Protein AF-A0A956E3Q7-F1 (afdb_monomer_lite)

Structure (mmCIF, N/CA/C/O backbone):
data_AF-A0A956E3Q7-F1
#
_entry.id   AF-A0A956E3Q7-F1
#
loop_
_atom_site.group_PDB
_atom_site.id
_atom_site.type_symbol
_atom_site.label_atom_id
_atom_site.label_alt_id
_atom_site.label_comp_id
_atom_site.label_asym_id
_atom_site.label_entity_id
_atom_site.label_seq_id
_atom_site.pdbx_PDB_ins_code
_atom_site.Cartn_x
_atom_site.Cartn_y
_atom_site.Cartn_z
_atom_site.occupancy
_atom_site.B_iso_or_equiv
_atom_site.auth_seq_id
_atom_site.auth_comp_id
_atom_site.auth_asym_id
_atom_site.auth_atom_id
_atom_site.pdbx_PDB_model_num
ATOM 1 N N . MET A 1 1 ? -10.798 -14.338 9.835 1.00 50.38 1 MET A N 1
ATOM 2 C CA . MET A 1 1 ? -9.381 -14.097 10.249 1.00 50.38 1 MET A CA 1
ATOM 3 C C . MET A 1 1 ? -8.361 -14.818 9.350 1.00 50.38 1 MET A C 1
ATOM 5 O O . MET A 1 1 ? -8.202 -16.035 9.433 1.00 50.38 1 MET A O 1
ATOM 9 N N . LYS A 1 2 ? -7.666 -14.066 8.484 1.00 63.00 2 LYS A N 1
ATOM 10 C CA . LYS A 1 2 ? -6.568 -14.550 7.622 1.00 63.00 2 LYS A CA 1
ATOM 11 C C . LYS A 1 2 ? -5.407 -15.040 8.511 1.00 63.00 2 LYS A C 1
ATOM 13 O O . LYS A 1 2 ? -4.977 -14.280 9.383 1.00 63.00 2 LYS A O 1
ATOM 18 N N . PRO A 1 3 ? -4.934 -16.293 8.389 1.00 52.28 3 PRO A N 1
ATOM 19 C CA . PRO A 1 3 ? -3.905 -16.804 9.286 1.00 52.28 3 PRO A CA 1
ATOM 20 C C . PRO A 1 3 ? -2.608 -16.020 9.080 1.00 52.28 3 PRO A C 1
ATOM 22 O O . PRO A 1 3 ? -2.105 -15.948 7.960 1.00 52.28 3 PRO A O 1
ATOM 25 N N . ALA A 1 4 ? -2.051 -15.465 10.162 1.00 52.34 4 ALA A N 1
ATOM 26 C CA . ALA A 1 4 ? -0.691 -14.940 10.132 1.00 52.34 4 ALA A CA 1
ATOM 27 C C . ALA A 1 4 ? 0.251 -16.034 9.590 1.00 52.34 4 ALA A C 1
ATOM 29 O O . ALA A 1 4 ? 0.106 -17.200 9.988 1.00 52.34 4 ALA A O 1
ATOM 30 N N . PRO A 1 5 ? 1.213 -15.709 8.709 1.00 53.69 5 PRO A N 1
ATOM 31 C CA . PRO A 1 5 ? 2.168 -16.692 8.223 1.00 53.69 5 PRO A CA 1
ATOM 32 C C . PRO A 1 5 ? 3.014 -17.199 9.401 1.00 53.69 5 PRO A C 1
ATOM 34 O O . PRO A 1 5 ? 3.940 -16.533 9.848 1.00 53.69 5 PRO A O 1
ATOM 37 N N . GLY A 1 6 ? 2.664 -18.376 9.926 1.00 48.00 6 GLY A N 1
ATOM 38 C CA . GLY A 1 6 ? 3.397 -19.070 10.985 1.00 48.00 6 GLY A CA 1
ATOM 39 C C . GLY A 1 6 ? 3.285 -18.431 12.374 1.00 48.00 6 GLY A C 1
ATOM 40 O O . GLY A 1 6 ? 4.160 -17.689 12.802 1.00 48.00 6 GLY A O 1
ATOM 41 N N . GLY A 1 7 ? 2.259 -18.803 13.141 1.00 36.19 7 GLY A N 1
ATOM 42 C CA . GLY A 1 7 ? 2.180 -18.442 14.558 1.00 36.19 7 GLY A CA 1
ATOM 43 C C . GLY A 1 7 ? 0.965 -19.045 15.244 1.00 36.19 7 GLY A C 1
ATOM 44 O O . GLY A 1 7 ? -0.063 -18.392 15.379 1.00 36.19 7 GLY A O 1
ATOM 45 N N . G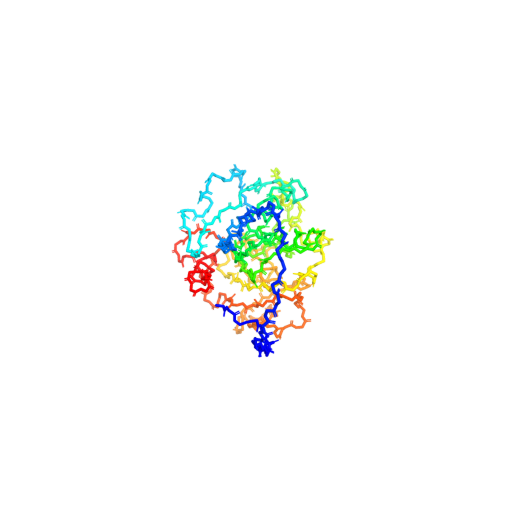LY A 1 8 ? 1.066 -20.308 15.661 1.00 33.28 8 GLY A N 1
ATOM 46 C CA . GLY A 1 8 ? 0.019 -20.978 16.429 1.00 33.28 8 GLY A CA 1
ATOM 47 C C . GLY A 1 8 ? -0.209 -20.288 17.773 1.00 33.28 8 GLY A C 1
ATOM 48 O O . GLY A 1 8 ? 0.575 -20.462 18.705 1.00 33.28 8 GLY A O 1
ATOM 49 N N . MET A 1 9 ? -1.298 -19.530 17.889 1.00 33.19 9 MET A N 1
ATOM 50 C CA . MET A 1 9 ? -1.745 -18.979 19.163 1.00 33.19 9 MET A CA 1
ATOM 51 C C . MET A 1 9 ? -2.505 -20.060 19.934 1.00 33.19 9 MET A C 1
ATOM 53 O O . MET A 1 9 ? -3.609 -20.462 19.573 1.00 33.19 9 MET A O 1
ATOM 57 N N . LYS A 1 10 ? -1.892 -20.561 21.010 1.00 35.75 10 LYS A N 1
ATOM 58 C CA . LYS A 1 10 ? -2.574 -21.409 21.989 1.00 35.75 10 LYS A CA 1
ATOM 59 C C . LYS A 1 10 ? -3.477 -20.528 22.850 1.00 35.75 10 LYS A C 1
ATOM 61 O O . LYS A 1 10 ? -2.990 -19.837 23.741 1.00 35.75 10 LYS A O 1
ATOM 66 N N . ALA A 1 11 ? -4.782 -20.589 22.605 1.00 32.34 11 ALA A N 1
ATOM 67 C CA . ALA A 1 11 ? -5.783 -20.062 23.521 1.00 32.34 11 ALA A CA 1
ATOM 68 C C . ALA A 1 11 ? -5.708 -20.823 24.856 1.00 32.34 11 ALA A C 1
ATOM 70 O O . ALA A 1 11 ? -5.761 -22.055 24.891 1.00 32.34 11 ALA A O 1
ATOM 71 N N . ARG A 1 12 ? -5.572 -20.092 25.964 1.00 39.00 12 ARG A N 1
ATOM 72 C CA . ARG A 1 12 ? -5.783 -20.623 27.312 1.00 39.00 12 ARG A CA 1
ATOM 73 C C . ARG A 1 12 ? -6.997 -19.937 27.917 1.00 39.00 12 ARG A C 1
ATOM 75 O O . ARG A 1 12 ? -6.914 -18.811 28.389 1.00 39.00 12 ARG A O 1
ATOM 82 N N . THR A 1 13 ? -8.111 -20.654 27.891 1.00 36.12 13 THR A N 1
ATOM 83 C CA . THR A 1 13 ? -9.293 -20.407 28.714 1.00 36.12 13 THR A CA 1
ATOM 84 C C . THR A 1 13 ? -8.988 -20.806 30.156 1.00 36.12 13 THR A C 1
ATOM 86 O O . THR A 1 13 ? -8.497 -21.909 30.388 1.00 36.12 13 THR A O 1
ATOM 89 N N . LEU A 1 14 ? -9.334 -19.957 31.122 1.00 35.81 14 LEU A N 1
ATOM 90 C CA . LEU A 1 14 ? -9.646 -20.382 32.486 1.00 35.81 14 LEU A CA 1
ATOM 91 C C . LEU A 1 14 ? -10.732 -19.462 33.045 1.00 35.81 14 LEU A C 1
ATOM 93 O O . LEU A 1 14 ? -10.605 -18.241 33.024 1.00 35.81 14 LEU A O 1
ATOM 97 N N . LEU A 1 15 ? -11.820 -20.095 33.475 1.00 35.72 15 LEU A N 1
ATOM 98 C CA . LEU A 1 15 ? -13.042 -19.498 33.993 1.00 35.72 15 LEU A CA 1
ATOM 99 C C . LEU A 1 15 ? -13.135 -19.742 35.510 1.00 35.72 15 LEU A C 1
ATOM 101 O O . LEU A 1 15 ? -12.683 -20.787 35.978 1.00 35.72 15 LEU A O 1
ATOM 105 N N . ALA A 1 16 ? -13.868 -18.842 36.180 1.00 38.59 16 ALA A N 1
ATOM 106 C CA . ALA A 1 16 ? -14.570 -18.975 37.470 1.00 38.59 16 ALA A CA 1
ATOM 107 C C . ALA A 1 16 ? -13.742 -18.831 38.770 1.00 38.59 16 ALA A C 1
ATOM 109 O O . ALA A 1 16 ? -12.598 -19.256 38.833 1.00 38.59 16 ALA A O 1
ATOM 110 N N . ALA A 1 17 ? -14.262 -18.321 39.897 1.00 38.81 17 ALA A N 1
ATOM 111 C CA . ALA A 1 17 ? -15.445 -17.516 40.246 1.00 38.81 17 ALA A CA 1
ATOM 112 C C . ALA A 1 17 ? -15.382 -17.182 41.768 1.00 38.81 17 ALA A C 1
ATOM 114 O O . ALA A 1 17 ? -14.634 -17.822 42.503 1.00 38.81 17 ALA A O 1
ATOM 115 N N . VAL A 1 18 ? -16.289 -16.297 42.219 1.00 39.28 18 VAL A N 1
ATOM 116 C CA . VAL A 1 18 ? -16.980 -16.256 43.538 1.00 39.28 18 VAL A CA 1
ATOM 117 C C . VAL A 1 18 ? -16.657 -15.103 44.529 1.00 39.28 18 VAL A C 1
ATOM 119 O O . VAL A 1 18 ? -15.578 -14.974 45.093 1.00 39.28 18 VAL A O 1
ATOM 122 N N . THR A 1 19 ? -17.732 -14.321 44.714 1.00 42.00 19 THR A N 1
ATOM 123 C CA . THR A 1 19 ? -18.236 -13.336 45.702 1.00 42.00 19 THR A CA 1
ATOM 124 C C . THR A 1 19 ? -17.528 -13.013 47.029 1.00 42.00 19 THR A C 1
ATOM 126 O O . THR A 1 19 ? -17.258 -13.901 47.832 1.00 42.00 19 THR A O 1
ATOM 129 N N . ALA A 1 20 ? -17.559 -11.717 47.382 1.00 38.31 20 ALA A N 1
ATOM 130 C CA . ALA A 1 20 ? -17.905 -11.240 48.730 1.00 38.31 20 ALA A CA 1
ATOM 131 C C . ALA A 1 20 ? -18.650 -9.889 48.654 1.00 38.31 20 ALA A C 1
ATOM 133 O O . ALA A 1 20 ? -18.226 -8.973 47.952 1.00 38.31 20 ALA A O 1
ATOM 134 N N . ALA A 1 21 ? -19.782 -9.790 49.355 1.00 46.69 21 ALA A N 1
ATOM 135 C CA . ALA A 1 21 ? -20.636 -8.608 49.425 1.00 46.69 21 ALA A CA 1
ATOM 136 C C . ALA A 1 21 ? -20.167 -7.644 50.528 1.00 46.69 21 ALA A C 1
ATOM 138 O O . ALA A 1 21 ? -19.955 -8.067 51.662 1.00 46.69 21 ALA A O 1
ATOM 139 N N . ALA A 1 22 ? -20.085 -6.349 50.219 1.00 42.88 22 ALA A N 1
ATOM 140 C CA . ALA A 1 22 ? -20.064 -5.279 51.213 1.00 42.88 22 ALA A CA 1
ATOM 141 C C . ALA A 1 22 ? -20.717 -4.022 50.621 1.00 42.88 22 ALA A C 1
ATOM 143 O O . ALA A 1 22 ? -20.328 -3.524 49.568 1.00 42.88 22 ALA A O 1
ATOM 144 N N . SER A 1 23 ? -21.753 -3.544 51.300 1.00 51.72 23 SER A N 1
ATOM 145 C CA . SER A 1 23 ? -22.561 -2.380 50.956 1.00 51.72 23 SER A CA 1
ATOM 146 C C . SER A 1 23 ? -21.761 -1.077 51.053 1.00 51.72 23 SER A C 1
ATOM 148 O O . SER A 1 23 ? -21.478 -0.597 52.148 1.00 51.72 23 SER A O 1
ATOM 150 N N . PHE A 1 24 ? -21.462 -0.491 49.894 1.00 46.50 24 PHE A N 1
ATOM 151 C CA . PHE A 1 24 ? -21.061 0.902 49.708 1.00 46.50 24 PHE A CA 1
ATOM 152 C C . PHE A 1 24 ? -22.088 1.551 48.774 1.00 46.50 24 PHE A C 1
ATOM 154 O O . PHE A 1 24 ? -22.339 1.036 47.685 1.00 46.50 24 PHE A O 1
ATOM 161 N N . PHE A 1 25 ? -22.680 2.680 49.174 1.00 51.78 25 PHE A N 1
ATOM 162 C CA . PHE A 1 25 ? -23.388 3.563 48.241 1.00 51.78 25 PHE A CA 1
ATOM 163 C C . PHE A 1 25 ? -22.334 4.233 47.348 1.00 51.78 25 PHE A C 1
ATOM 165 O O . PHE A 1 25 ? -21.888 5.348 47.603 1.00 51.78 25 PHE A O 1
ATOM 172 N N . ALA A 1 26 ? -21.872 3.497 46.340 1.00 50.22 26 ALA A N 1
ATOM 173 C CA . ALA A 1 26 ? -21.090 4.029 45.243 1.00 50.22 26 ALA A CA 1
ATOM 174 C C . ALA A 1 26 ? -22.075 4.540 44.191 1.00 50.22 26 ALA A C 1
ATOM 176 O O . ALA A 1 26 ? -22.955 3.805 43.742 1.00 50.22 26 ALA A O 1
ATOM 177 N N . THR A 1 27 ? -21.940 5.800 43.795 1.00 51.28 27 THR A N 1
ATOM 178 C CA . THR A 1 27 ? -22.425 6.272 42.501 1.00 51.28 27 THR A CA 1
ATOM 179 C C . THR A 1 27 ? -21.866 5.323 41.443 1.00 51.28 27 THR A C 1
ATOM 181 O O . THR A 1 27 ? -20.685 5.386 41.112 1.00 51.28 27 THR A O 1
ATOM 184 N N . LEU A 1 28 ? -22.697 4.394 40.962 1.00 50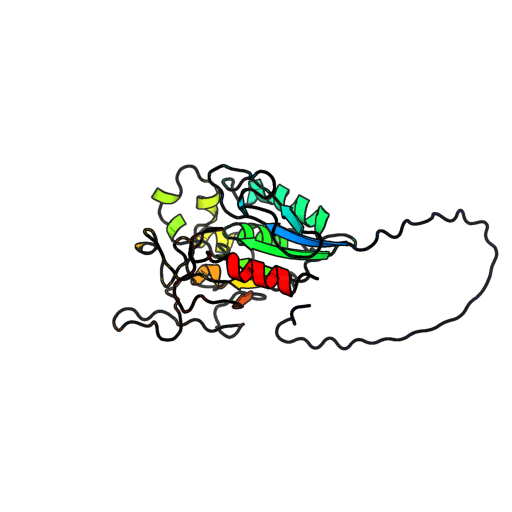.94 28 LEU A N 1
ATOM 185 C CA . LEU A 1 28 ? -22.415 3.590 39.780 1.00 50.94 28 LEU A CA 1
ATOM 186 C C . LEU A 1 28 ? -22.300 4.573 38.617 1.00 50.94 28 LEU A C 1
ATOM 188 O O . LEU A 1 28 ? -23.294 4.951 38.000 1.00 50.94 28 LEU A O 1
ATOM 192 N N . ALA A 1 29 ? -21.078 5.034 38.357 1.00 51.53 29 ALA A N 1
ATOM 193 C CA . ALA A 1 29 ? -20.719 5.501 37.039 1.00 51.53 29 ALA A CA 1
ATOM 194 C C . ALA A 1 29 ? -20.954 4.298 36.126 1.00 51.53 29 ALA A C 1
ATOM 196 O O . ALA A 1 29 ? -20.202 3.327 36.153 1.00 51.53 29 ALA A O 1
ATOM 197 N N . VAL A 1 30 ? -22.073 4.320 35.408 1.00 54.84 30 VAL A N 1
ATOM 198 C CA . VAL A 1 30 ? -22.282 3.451 34.258 1.00 54.84 30 VAL A CA 1
ATOM 199 C C . VAL A 1 30 ? -21.201 3.864 33.270 1.00 54.84 30 VAL A C 1
ATOM 201 O O . VAL A 1 30 ? -21.352 4.842 32.541 1.00 54.84 30 VAL A O 1
ATOM 204 N N . SER A 1 31 ? -20.058 3.187 33.325 1.00 55.03 31 SER A N 1
ATOM 205 C CA . SER A 1 31 ? -19.122 3.161 32.217 1.00 55.03 31 SER A CA 1
ATOM 206 C C . SER A 1 31 ? -19.941 2.634 31.049 1.00 55.03 31 SER A C 1
ATOM 208 O O . SER A 1 31 ? -20.359 1.478 31.071 1.00 55.03 31 SER A O 1
ATOM 210 N N . SER A 1 32 ? -20.270 3.482 30.077 1.00 56.94 32 SER A N 1
ATOM 211 C CA . SER A 1 32 ? -20.695 2.961 28.787 1.00 56.94 32 SER A CA 1
ATOM 212 C C . SER A 1 32 ? -19.526 2.114 28.301 1.00 56.94 32 SER A C 1
ATOM 214 O O . SER A 1 32 ? -18.462 2.670 28.023 1.00 56.94 32 SER A O 1
ATOM 216 N N . GLU A 1 33 ? -19.674 0.792 28.295 1.00 56.69 33 GLU A N 1
ATOM 217 C CA . GLU A 1 33 ? -18.737 -0.060 27.577 1.00 56.69 33 GLU A CA 1
ATOM 218 C C . GLU A 1 33 ? -18.817 0.408 26.126 1.00 56.69 33 GLU A C 1
ATOM 220 O O . GLU A 1 33 ? -19.866 0.309 25.486 1.00 56.69 33 GLU A O 1
ATOM 225 N N . ALA A 1 34 ? -17.764 1.079 25.662 1.00 60.94 34 ALA A N 1
ATOM 226 C CA . ALA A 1 34 ? -17.638 1.371 24.252 1.00 60.94 34 ALA A CA 1
ATOM 227 C C . ALA A 1 34 ? -17.478 0.009 23.580 1.00 60.94 34 ALA A C 1
ATOM 229 O O . ALA A 1 34 ? -16.504 -0.697 23.829 1.00 60.94 34 ALA A O 1
ATOM 230 N N . ASP A 1 35 ? -18.489 -0.401 22.820 1.00 76.56 35 ASP A N 1
ATOM 231 C CA . ASP A 1 35 ? -18.434 -1.662 22.096 1.00 76.56 35 ASP A CA 1
ATOM 232 C C . ASP A 1 35 ? -17.316 -1.569 21.048 1.00 76.56 35 ASP A C 1
ATOM 234 O O . ASP A 1 35 ? -17.248 -0.609 20.267 1.00 76.56 35 ASP A O 1
ATOM 238 N N . ALA A 1 36 ? -16.407 -2.541 21.077 1.00 86.06 36 ALA A N 1
ATOM 239 C CA . ALA A 1 36 ? -15.276 -2.616 20.173 1.00 86.06 36 ALA A CA 1
ATOM 240 C C . ALA A 1 36 ? -15.791 -2.735 18.736 1.00 86.06 36 ALA A C 1
ATOM 242 O O . ALA A 1 36 ? -16.311 -3.771 18.323 1.00 86.06 36 ALA A O 1
ATOM 243 N N . THR A 1 37 ? -15.637 -1.676 17.941 1.00 95.62 37 THR A N 1
ATOM 244 C CA . THR A 1 37 ? -16.084 -1.703 16.548 1.00 95.62 37 THR A CA 1
ATOM 245 C C . THR A 1 37 ? -14.924 -2.081 15.635 1.00 95.62 37 THR A C 1
ATOM 247 O O . THR A 1 37 ? -13.835 -1.511 15.717 1.00 95.62 37 THR A O 1
ATOM 250 N N . THR A 1 38 ? -15.160 -3.035 14.735 1.00 97.31 38 THR A N 1
ATOM 251 C CA . THR A 1 38 ? -14.193 -3.402 13.692 1.00 97.31 38 THR A CA 1
ATOM 252 C C . THR A 1 38 ? -14.552 -2.719 12.376 1.00 97.31 38 THR A C 1
ATOM 254 O O . THR A 1 38 ? -15.724 -2.694 11.992 1.00 97.31 38 THR A O 1
ATOM 257 N N . TYR A 1 39 ? -13.550 -2.163 11.692 1.00 98.50 39 TYR A N 1
ATOM 258 C CA . TYR A 1 39 ? -13.703 -1.415 10.442 1.00 98.50 39 TYR A CA 1
ATOM 259 C C . TYR A 1 39 ? -12.853 -1.990 9.309 1.00 98.50 39 TYR A C 1
ATOM 261 O O . TYR A 1 39 ? -11.735 -2.458 9.512 1.00 98.50 39 TYR A O 1
ATOM 269 N N . SER A 1 40 ? -13.357 -1.856 8.087 1.00 98.56 40 SER A N 1
ATOM 270 C CA . SER A 1 40 ? -12.606 -2.044 6.847 1.00 98.56 40 SER A CA 1
ATOM 271 C C . SER A 1 40 ? -12.218 -0.675 6.310 1.00 98.56 40 SER A C 1
ATOM 273 O O . SER A 1 40 ? -13.039 0.044 5.740 1.00 98.56 40 SER A O 1
ATOM 275 N N . VAL A 1 41 ? -10.971 -0.283 6.538 1.00 98.75 41 VAL A N 1
ATOM 276 C CA . VAL A 1 41 ? -10.454 1.043 6.202 1.00 98.75 41 VAL A CA 1
ATOM 277 C C . VAL A 1 41 ? -9.804 1.020 4.828 1.00 98.75 41 VAL A C 1
ATOM 279 O O . VAL A 1 41 ? -8.873 0.261 4.583 1.00 98.75 41 VAL A O 1
ATOM 282 N N . TYR A 1 42 ? -10.242 1.910 3.948 1.00 98.69 42 TYR A N 1
ATOM 283 C CA . TYR A 1 42 ? -9.708 2.064 2.602 1.00 98.69 42 TYR A CA 1
ATOM 284 C C . TYR A 1 42 ? -8.873 3.339 2.495 1.00 98.69 42 TYR A C 1
ATOM 286 O O . TYR A 1 42 ? -9.384 4.450 2.666 1.00 98.69 42 TYR A O 1
ATOM 294 N N . LEU A 1 43 ? -7.587 3.177 2.185 1.00 98.56 43 LEU A N 1
ATOM 295 C CA . LEU A 1 43 ? -6.622 4.262 2.029 1.00 98.56 43 LEU A CA 1
ATOM 296 C C . LEU A 1 43 ? -6.160 4.360 0.572 1.00 98.56 43 LEU A C 1
ATOM 298 O O . LEU A 1 43 ? -5.499 3.461 0.046 1.00 98.56 43 LEU A O 1
ATOM 302 N N . HIS A 1 44 ? -6.570 5.435 -0.099 1.00 97.44 44 HIS A N 1
ATOM 303 C CA . HIS A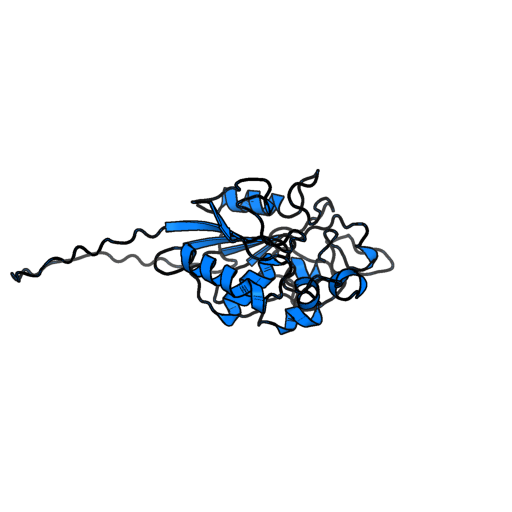 1 44 ? -6.231 5.646 -1.504 1.00 97.44 44 HIS A CA 1
ATOM 304 C C . HIS A 1 44 ? -4.752 6.009 -1.682 1.00 97.44 44 HIS A C 1
ATOM 306 O O . HIS A 1 44 ? -4.054 6.263 -0.708 1.00 97.44 44 HIS A O 1
ATOM 312 N N . GLY A 1 45 ? -4.279 6.037 -2.929 1.00 95.38 45 GLY A N 1
ATOM 313 C CA . GLY A 1 45 ? -2.930 6.487 -3.261 1.00 95.38 45 GLY A CA 1
ATOM 314 C C . GLY A 1 45 ? -2.891 7.858 -3.914 1.00 95.38 45 GLY A C 1
ATOM 315 O O . GLY A 1 45 ? -3.746 8.709 -3.670 1.00 95.38 45 GLY A O 1
ATOM 316 N N . ARG A 1 46 ? -1.889 8.061 -4.772 1.00 92.94 46 ARG A N 1
ATOM 317 C CA . ARG A 1 46 ? -1.716 9.303 -5.524 1.00 92.94 46 ARG A CA 1
ATOM 318 C C . ARG A 1 46 ? -2.988 9.641 -6.306 1.00 92.94 46 ARG A C 1
ATOM 320 O O . ARG A 1 46 ? -3.557 8.769 -6.963 1.00 92.94 46 ARG A O 1
ATOM 327 N N . ASN A 1 47 ? -3.406 10.901 -6.248 1.00 92.06 47 ASN A N 1
ATOM 328 C CA . ASN A 1 47 ? -4.580 11.401 -6.956 1.00 92.06 47 ASN A CA 1
ATOM 329 C C . ASN A 1 47 ? -4.317 12.818 -7.473 1.00 92.06 47 ASN A C 1
ATOM 331 O O . ASN A 1 47 ? -4.180 13.751 -6.687 1.00 92.06 47 ASN A O 1
ATOM 335 N N . THR A 1 48 ? -4.269 12.993 -8.794 1.00 86.38 48 THR A N 1
ATOM 336 C CA . THR A 1 48 ? -3.930 14.279 -9.435 1.00 86.38 48 THR A CA 1
ATOM 337 C C . THR A 1 48 ? -4.964 15.376 -9.197 1.00 86.38 48 THR A C 1
ATOM 339 O O . THR A 1 48 ? -4.637 16.557 -9.303 1.00 86.38 48 THR A O 1
ATOM 342 N N . ASP A 1 49 ? -6.181 14.997 -8.810 1.00 88.00 49 ASP A N 1
ATOM 343 C CA . ASP A 1 49 ? -7.256 15.928 -8.460 1.00 88.00 49 ASP A CA 1
ATOM 344 C C . ASP A 1 49 ? -7.220 16.344 -6.973 1.00 88.00 49 ASP A C 1
ATOM 346 O O . ASP A 1 49 ? -8.112 17.043 -6.495 1.00 88.00 49 ASP A O 1
ATOM 350 N N . GLY A 1 50 ? -6.189 15.931 -6.221 1.00 90.00 50 GLY A N 1
ATOM 351 C CA . GLY A 1 50 ? -6.017 16.248 -4.801 1.00 90.00 50 GLY A CA 1
ATOM 352 C C . GLY A 1 50 ? -6.771 15.278 -3.892 1.00 90.00 50 GLY A C 1
ATOM 353 O O . GLY A 1 50 ? -6.643 14.061 -4.035 1.00 90.00 50 GLY A O 1
ATOM 354 N N . THR A 1 51 ? -7.552 15.793 -2.937 1.00 96.31 51 THR A N 1
ATOM 355 C CA . THR A 1 51 ? -8.302 14.957 -1.978 1.00 96.31 51 THR A CA 1
ATOM 356 C C . THR A 1 51 ? -9.596 14.414 -2.601 1.00 96.31 51 THR A C 1
ATOM 358 O O . THR A 1 51 ? -10.474 15.210 -2.942 1.00 96.31 51 THR A O 1
ATOM 361 N N . PRO A 1 52 ? -9.778 13.085 -2.724 1.00 95.56 52 PRO A N 1
ATOM 362 C CA . PRO A 1 52 ? -11.023 12.508 -3.223 1.00 95.56 52 PRO A CA 1
ATOM 363 C C . PRO A 1 52 ? -12.221 12.811 -2.312 1.00 95.56 52 PRO A C 1
ATOM 365 O O . PRO A 1 52 ? -12.108 12.842 -1.085 1.00 95.56 52 PRO A O 1
ATOM 368 N N . SER A 1 53 ? -13.408 12.950 -2.907 1.00 95.50 53 SER A N 1
ATOM 369 C CA . SER A 1 53 ? -14.667 13.021 -2.155 1.00 95.50 53 SER A CA 1
ATOM 370 C C . SER A 1 53 ? -15.222 11.619 -1.905 1.00 95.50 53 SER A C 1
ATOM 372 O O . SER A 1 53 ? -15.441 10.861 -2.853 1.00 95.50 53 SER A O 1
ATOM 374 N N . GLY A 1 54 ? -15.455 11.269 -0.635 1.00 95.81 54 GLY A N 1
ATOM 375 C CA . GLY A 1 54 ? -15.986 9.965 -0.228 1.00 95.81 54 GLY A CA 1
ATOM 376 C C . GLY A 1 54 ? -15.275 8.797 -0.920 1.00 95.81 54 GLY A C 1
ATOM 377 O O . GLY A 1 54 ? -14.051 8.709 -0.921 1.00 95.81 54 GLY A O 1
ATOM 378 N N . TRP A 1 55 ? -16.046 7.922 -1.560 1.00 96.12 55 TRP A N 1
ATOM 379 C CA . TRP A 1 55 ? -15.540 6.756 -2.289 1.00 96.12 55 TRP A CA 1
ATOM 380 C C . TRP A 1 55 ? -15.094 7.049 -3.733 1.00 96.12 55 TRP A C 1
ATOM 382 O O . TRP A 1 55 ? -14.934 6.115 -4.515 1.00 96.12 55 TRP A O 1
ATOM 392 N N . GLY A 1 56 ? -14.910 8.319 -4.113 1.00 94.75 56 GLY A N 1
ATOM 393 C CA . GLY A 1 56 ? -14.641 8.736 -5.495 1.00 94.75 56 GLY A CA 1
ATOM 394 C C . GLY A 1 56 ? -13.419 8.060 -6.118 1.00 94.75 56 GLY A C 1
ATOM 395 O O . GLY A 1 56 ? -13.534 7.486 -7.196 1.00 94.75 56 GLY A O 1
ATOM 396 N N . TYR A 1 57 ? -12.289 8.023 -5.402 1.00 95.06 57 TYR A N 1
ATOM 397 C CA . TYR A 1 57 ? -11.078 7.309 -5.843 1.00 95.06 57 TYR A CA 1
ATOM 398 C C . TYR A 1 57 ? -11.341 5.829 -6.119 1.00 95.06 57 TYR A C 1
ATOM 400 O O . TYR A 1 57 ? -10.810 5.223 -7.045 1.00 95.06 57 TYR A O 1
ATOM 408 N N . TRP A 1 58 ? -12.188 5.246 -5.279 1.00 94.56 58 TRP A N 1
ATOM 409 C CA . TRP A 1 58 ? -12.513 3.841 -5.317 1.00 94.56 58 TRP A CA 1
ATOM 410 C C . TRP A 1 58 ? -13.629 3.528 -6.300 1.00 94.56 58 TRP A C 1
ATOM 412 O O . TRP A 1 58 ? -13.936 2.358 -6.433 1.00 94.56 58 TRP A O 1
ATOM 422 N N . GLY A 1 59 ? -14.264 4.495 -6.970 1.00 92.12 59 GLY A N 1
ATOM 423 C CA . GLY A 1 59 ? -15.395 4.244 -7.872 1.00 92.12 59 GLY A CA 1
ATOM 424 C C . GLY A 1 59 ? -16.650 3.682 -7.184 1.00 92.12 59 GLY A C 1
ATOM 425 O O . GLY A 1 59 ? -17.460 3.031 -7.840 1.00 92.12 59 GLY A O 1
ATOM 426 N N . GLY A 1 60 ? -16.800 3.892 -5.872 1.00 93.19 60 GLY A N 1
ATOM 427 C CA . GLY A 1 60 ? -17.927 3.400 -5.070 1.00 93.19 60 GLY A CA 1
ATOM 428 C C . GLY A 1 60 ? -17.504 2.628 -3.819 1.00 93.19 60 GLY A C 1
ATOM 429 O O . GLY A 1 60 ? -16.326 2.320 -3.630 1.00 93.19 60 GLY A O 1
ATOM 430 N N . THR A 1 61 ? -18.476 2.344 -2.947 1.00 95.06 61 THR A N 1
ATOM 431 C CA . THR A 1 61 ? -18.254 1.605 -1.696 1.00 95.06 61 THR A CA 1
ATOM 432 C C . THR A 1 61 ? -17.698 0.214 -1.970 1.00 95.06 61 THR A C 1
ATOM 434 O O . THR A 1 61 ? -18.147 -0.480 -2.885 1.00 95.06 61 THR A O 1
ATOM 437 N N . ARG A 1 62 ? -16.701 -0.183 -1.177 1.00 95.19 62 ARG A N 1
ATOM 438 C CA . ARG A 1 62 ? -15.994 -1.459 -1.315 1.00 95.19 62 ARG A CA 1
ATOM 439 C C . ARG A 1 62 ? -16.336 -2.430 -0.171 1.00 95.19 62 ARG A C 1
ATOM 441 O O . ARG A 1 62 ? -16.862 -1.980 0.846 1.00 95.19 62 ARG A O 1
ATOM 448 N N . PRO A 1 63 ? -16.121 -3.749 -0.358 1.00 95.81 63 PRO A N 1
ATOM 449 C CA . PRO A 1 63 ? -16.526 -4.779 0.606 1.00 95.81 63 PRO A CA 1
ATOM 450 C C . PRO A 1 63 ? -15.853 -4.683 1.987 1.00 95.81 63 PRO A C 1
ATOM 452 O O . PRO A 1 63 ? -14.867 -3.972 2.162 1.00 95.81 63 PRO A O 1
ATOM 455 N N . GLY A 1 64 ? -16.354 -5.460 2.947 1.00 95.56 64 GLY A N 1
ATOM 456 C CA . GLY A 1 64 ? -15.803 -5.584 4.301 1.00 95.56 64 GLY A CA 1
ATOM 457 C C . GLY A 1 64 ? -16.749 -5.070 5.391 1.00 95.56 64 GLY A C 1
ATOM 458 O O . GLY A 1 64 ? -17.772 -4.448 5.098 1.00 95.56 64 GLY A O 1
ATOM 459 N N . ILE A 1 65 ? -16.420 -5.350 6.652 1.00 96.25 65 ILE A N 1
ATOM 460 C CA . ILE A 1 65 ? -17.168 -4.891 7.829 1.00 96.25 65 ILE A CA 1
ATOM 461 C C . ILE A 1 65 ? -17.023 -3.378 8.042 1.00 96.25 65 ILE A C 1
ATOM 463 O O . ILE A 1 65 ? -15.912 -2.857 7.984 1.00 96.25 65 ILE A O 1
ATOM 467 N N . ASN A 1 66 ? -18.136 -2.669 8.270 1.00 97.06 66 ASN A N 1
ATOM 468 C CA . ASN A 1 66 ? -18.192 -1.213 8.493 1.00 97.06 66 ASN A CA 1
ATOM 469 C C . ASN A 1 66 ? -17.212 -0.421 7.595 1.00 97.06 66 ASN A C 1
ATOM 471 O O . ASN A 1 66 ? -16.273 0.198 8.103 1.00 97.06 66 ASN A O 1
ATOM 475 N N . PRO A 1 67 ? -17.357 -0.484 6.258 1.00 97.62 67 PRO A N 1
ATOM 476 C CA . PRO A 1 67 ? -16.339 0.027 5.357 1.00 97.62 67 PRO A CA 1
ATOM 477 C C . PRO A 1 67 ? -16.281 1.556 5.407 1.00 97.62 67 PRO A C 1
ATOM 479 O O . PRO A 1 67 ? -17.294 2.243 5.257 1.00 97.62 67 PRO A O 1
ATOM 482 N N . VAL A 1 68 ? -15.074 2.092 5.573 1.00 98.50 68 VAL A N 1
ATOM 483 C CA . VAL A 1 68 ? -14.794 3.532 5.647 1.00 98.50 68 VAL A CA 1
ATOM 484 C C . VAL A 1 68 ? -13.609 3.896 4.762 1.00 98.50 68 VAL A C 1
ATOM 486 O O . VAL A 1 68 ? -12.771 3.058 4.440 1.00 98.50 68 VAL A O 1
ATOM 489 N N . VAL A 1 69 ? -13.518 5.169 4.386 1.00 98.25 69 VAL A N 1
ATOM 490 C CA . VAL A 1 69 ? -12.391 5.717 3.622 1.00 98.25 69 VAL A CA 1
ATOM 491 C C . VAL A 1 69 ? -11.638 6.743 4.449 1.00 98.25 69 VAL A C 1
ATOM 493 O O . VAL A 1 69 ? -12.238 7.534 5.180 1.00 98.25 69 VAL A O 1
ATOM 496 N N . ILE A 1 70 ? -10.321 6.762 4.29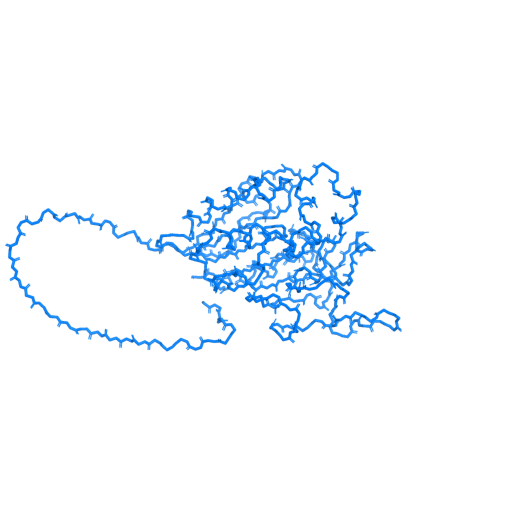1 1.00 98.44 70 ILE A N 1
ATOM 497 C CA . ILE A 1 70 ? -9.473 7.859 4.748 1.00 98.44 70 ILE A CA 1
ATOM 498 C C . ILE A 1 70 ? -8.998 8.595 3.501 1.00 98.44 70 ILE A C 1
ATOM 500 O O . ILE A 1 70 ? -8.178 8.073 2.745 1.00 98.44 70 ILE A O 1
ATOM 504 N N . ASN A 1 71 ? -9.524 9.803 3.295 1.00 98.19 71 ASN A N 1
ATOM 505 C CA . ASN A 1 71 ? -9.124 10.657 2.184 1.00 98.19 71 ASN A CA 1
ATOM 506 C C . ASN A 1 71 ? -8.115 11.704 2.648 1.00 98.19 71 ASN A C 1
ATOM 508 O O . ASN A 1 71 ? -8.310 12.358 3.672 1.00 98.19 71 ASN A O 1
ATOM 512 N N . TYR A 1 72 ? -7.047 11.861 1.879 1.00 97.69 72 TYR A N 1
ATOM 513 C CA . TYR A 1 72 ? -5.984 12.833 2.096 1.00 97.69 72 TYR A CA 1
ATOM 514 C C . TYR A 1 72 ? -5.597 13.487 0.764 1.00 97.69 72 TYR A C 1
ATOM 516 O O . TYR A 1 72 ? -6.030 13.048 -0.302 1.00 97.69 72 TYR A O 1
ATOM 524 N N . ASP A 1 73 ? -4.785 14.542 0.805 1.00 96.56 73 ASP A N 1
ATOM 525 C CA . ASP A 1 73 ? -4.292 15.169 -0.421 1.00 96.56 73 ASP A CA 1
ATOM 526 C C . ASP A 1 73 ? -3.298 14.247 -1.140 1.00 96.56 73 ASP A C 1
ATOM 528 O O . ASP A 1 73 ? -2.146 14.113 -0.728 1.00 96.56 73 ASP A O 1
ATOM 532 N N . GLY A 1 74 ? -3.752 13.619 -2.227 1.00 94.88 74 GLY A N 1
ATOM 533 C CA . GLY A 1 74 ? -2.979 12.663 -3.014 1.00 94.88 74 GLY A CA 1
ATOM 534 C C . GLY A 1 74 ? -1.847 13.258 -3.859 1.00 94.88 74 GLY A C 1
ATOM 535 O O . GLY A 1 74 ? -1.337 12.532 -4.710 1.00 94.88 74 GLY A O 1
ATOM 536 N N . ARG A 1 75 ? -1.484 14.536 -3.674 1.00 94.25 75 ARG A N 1
ATOM 537 C CA . ARG A 1 75 ? -0.341 15.205 -4.333 1.00 94.25 75 ARG A CA 1
ATOM 538 C C . ARG A 1 75 ? 0.687 15.762 -3.363 1.00 94.25 75 ARG A C 1
ATOM 540 O O . ARG A 1 75 ? 1.793 16.078 -3.785 1.00 94.25 75 ARG A O 1
ATOM 547 N N . ALA A 1 76 ? 0.311 15.962 -2.106 1.00 95.25 76 ALA A N 1
ATOM 548 C CA . ALA A 1 76 ? 1.187 16.571 -1.119 1.00 95.25 76 ALA A CA 1
ATOM 549 C C . ALA A 1 76 ? 2.263 15.578 -0.661 1.00 95.25 76 ALA A C 1
ATOM 551 O O . ALA A 1 76 ? 2.030 14.367 -0.648 1.00 95.25 76 ALA A O 1
ATOM 552 N N . HIS A 1 77 ? 3.405 16.097 -0.201 1.00 96.06 77 HIS A N 1
ATOM 553 C CA . HIS A 1 77 ? 4.411 15.293 0.496 1.00 96.06 77 HIS A CA 1
ATOM 554 C C . HIS A 1 77 ? 3.767 14.379 1.548 1.00 96.06 77 HIS A C 1
ATOM 556 O O . HIS A 1 77 ? 2.826 14.776 2.251 1.00 96.06 77 HIS A O 1
ATOM 562 N N . ILE A 1 78 ? 4.327 13.181 1.729 1.00 97.50 78 ILE A N 1
ATOM 563 C CA . ILE A 1 78 ? 3.880 12.216 2.734 1.00 97.50 78 ILE A CA 1
ATOM 564 C C . ILE A 1 78 ? 3.859 12.891 4.103 1.00 97.50 78 ILE A C 1
ATOM 566 O O . ILE A 1 78 ? 2.861 12.803 4.809 1.00 97.50 78 ILE A O 1
ATOM 570 N N . SER A 1 79 ? 4.905 13.632 4.466 1.00 96.19 79 SER A N 1
ATOM 571 C CA . SER A 1 79 ? 4.983 14.352 5.746 1.00 96.19 79 SER A CA 1
ATOM 572 C C . SER A 1 79 ? 3.851 15.372 5.952 1.00 96.19 79 SER A C 1
ATOM 574 O O . SER A 1 79 ? 3.401 15.555 7.084 1.00 96.19 79 SER A O 1
ATOM 576 N N . THR A 1 80 ? 3.357 15.986 4.875 1.00 96.94 80 THR A N 1
ATOM 577 C CA . THR A 1 80 ? 2.281 16.987 4.894 1.00 96.94 80 THR A CA 1
ATOM 578 C C . THR A 1 80 ? 0.898 16.344 4.973 1.00 96.94 80 THR A C 1
ATOM 580 O O . THR A 1 80 ? 0.057 16.801 5.745 1.00 96.94 80 THR A O 1
ATOM 583 N N . ALA A 1 81 ? 0.648 15.274 4.213 1.00 97.62 81 ALA A N 1
ATOM 584 C CA . ALA A 1 81 ? -0.662 14.619 4.154 1.00 97.62 81 ALA A CA 1
ATOM 585 C C . ALA A 1 81 ? -0.862 13.511 5.210 1.00 97.62 81 ALA A C 1
ATOM 587 O O . ALA A 1 81 ? -1.994 13.196 5.585 1.00 97.62 81 ALA A O 1
ATOM 588 N N . ASN A 1 82 ? 0.214 12.922 5.744 1.00 98.44 82 ASN A N 1
ATOM 589 C CA . ASN A 1 82 ? 0.132 11.838 6.726 1.00 98.44 82 ASN A CA 1
ATOM 590 C C . ASN A 1 82 ? -0.576 12.198 8.049 1.00 98.44 82 ASN A C 1
ATOM 592 O O . ASN A 1 82 ? -1.220 11.307 8.599 1.00 98.44 82 ASN A O 1
ATOM 596 N N . PRO A 1 83 ? -0.558 13.444 8.570 1.00 98.69 83 PRO A N 1
ATOM 597 C CA . PRO A 1 83 ? -1.402 13.827 9.703 1.00 98.69 83 PRO A CA 1
ATOM 598 C C . PRO A 1 83 ? -2.887 13.475 9.515 1.00 98.69 83 PRO A C 1
ATOM 600 O O . PRO A 1 83 ? -3.508 12.979 10.454 1.00 98.69 83 PRO A O 1
ATOM 603 N N . THR A 1 84 ? -3.435 13.633 8.305 1.00 98.62 84 THR A N 1
ATOM 604 C CA . THR A 1 84 ? -4.815 13.231 7.978 1.00 98.62 84 THR A CA 1
ATOM 605 C C . THR A 1 84 ? -4.981 11.715 8.025 1.00 98.62 84 THR A C 1
ATOM 607 O O . THR A 1 84 ? -5.944 11.209 8.602 1.00 98.62 84 THR A O 1
ATOM 610 N N . VAL A 1 85 ? -4.002 10.974 7.495 1.00 98.69 85 VAL A N 1
ATOM 611 C CA . VAL A 1 85 ? -3.993 9.505 7.550 1.00 98.69 85 VAL A CA 1
ATOM 612 C C . VAL A 1 85 ? -3.981 9.012 8.995 1.00 98.69 85 VAL A C 1
ATOM 614 O O . VAL A 1 85 ? -4.800 8.183 9.381 1.00 98.69 85 VAL A O 1
ATOM 617 N N . ARG A 1 86 ? -3.115 9.588 9.830 1.00 98.69 86 ARG A N 1
ATOM 618 C CA . ARG A 1 86 ? -3.022 9.282 11.262 1.00 98.69 86 ARG A CA 1
ATOM 619 C C . ARG A 1 86 ? -4.305 9.612 12.011 1.00 98.69 86 ARG A C 1
ATOM 621 O O . ARG A 1 86 ? -4.694 8.842 12.878 1.00 98.69 86 ARG A O 1
ATOM 628 N N . ALA A 1 87 ? -4.961 10.729 11.698 1.00 98.69 87 ALA A N 1
ATOM 629 C CA . ALA A 1 87 ? -6.237 11.087 12.313 1.00 98.69 87 ALA A CA 1
ATOM 630 C C . ALA A 1 87 ? -7.325 10.046 11.996 1.00 98.69 87 ALA A C 1
ATOM 632 O O . ALA A 1 87 ? -8.056 9.625 12.894 1.00 98.69 87 ALA A O 1
ATOM 633 N N . GLY A 1 88 ? -7.381 9.566 10.750 1.00 98.50 88 GLY A N 1
ATOM 634 C CA . GLY A 1 88 ? -8.265 8.468 10.363 1.00 98.50 88 GLY A CA 1
ATOM 635 C C . GLY A 1 88 ? -7.927 7.157 11.081 1.00 98.50 88 GLY A C 1
ATOM 636 O O . GLY A 1 88 ? -8.812 6.534 11.659 1.00 98.50 88 GLY A O 1
ATOM 637 N N . LEU A 1 89 ? -6.647 6.773 11.135 1.00 98.69 89 LEU A N 1
ATOM 638 C CA . LEU A 1 89 ? -6.210 5.573 11.861 1.00 98.69 89 LEU A CA 1
ATOM 639 C C . LEU A 1 89 ? -6.484 5.665 13.370 1.00 98.69 89 LEU A C 1
ATOM 641 O O . LEU A 1 89 ? -6.889 4.680 13.973 1.00 98.69 89 LEU A O 1
ATOM 645 N N . ASN A 1 90 ? -6.336 6.840 13.984 1.00 98.38 90 ASN A N 1
ATOM 646 C CA . ASN A 1 90 ? -6.730 7.056 15.379 1.00 98.38 90 ASN A CA 1
ATOM 647 C C . ASN A 1 90 ? -8.246 6.900 15.569 1.00 98.38 90 ASN A C 1
ATOM 649 O O . ASN A 1 90 ? -8.687 6.401 16.597 1.00 98.38 90 ASN A O 1
ATOM 653 N N . THR A 1 91 ? -9.048 7.304 14.587 1.00 98.06 91 THR A N 1
ATOM 654 C CA . THR A 1 91 ? -10.512 7.203 14.673 1.00 98.06 91 THR A CA 1
ATOM 655 C C . THR A 1 91 ? -10.974 5.749 14.576 1.00 98.06 91 THR A C 1
ATOM 657 O O . THR A 1 91 ? -11.776 5.294 15.390 1.00 98.06 91 THR A O 1
ATOM 660 N N . TYR A 1 92 ? -10.454 5.006 13.599 1.00 98.31 92 TYR A N 1
ATOM 661 C CA . TYR A 1 92 ? -10.980 3.683 13.261 1.00 98.31 92 TYR A CA 1
ATOM 662 C C . TYR A 1 92 ? -10.169 2.527 13.851 1.00 98.31 92 TYR A C 1
ATOM 664 O O . TYR A 1 92 ? -10.716 1.451 14.039 1.00 98.31 92 TYR A O 1
ATOM 672 N N . CYS A 1 93 ? -8.885 2.730 14.155 1.00 98.25 93 CYS A N 1
ATOM 673 C CA . CYS A 1 93 ? -7.927 1.663 14.468 1.00 98.25 93 CYS A CA 1
ATOM 674 C C . CYS A 1 93 ? -7.205 1.900 15.803 1.00 98.25 93 CYS A C 1
ATOM 676 O O . CYS A 1 93 ? -6.023 1.578 15.934 1.00 98.25 93 CYS A O 1
ATOM 678 N N . SER A 1 94 ? -7.858 2.529 16.779 1.00 96.81 94 SER A N 1
ATOM 679 C CA . SER A 1 94 ? -7.285 2.770 18.107 1.00 96.81 94 SER A CA 1
ATOM 680 C C . SER A 1 94 ? -8.348 2.703 19.207 1.00 96.81 94 SER A C 1
ATOM 682 O O . SER A 1 94 ? -9.538 2.572 18.916 1.00 96.81 94 SER A O 1
ATOM 684 N N . GLY A 1 95 ? -7.920 2.777 20.471 1.00 94.44 95 GLY A N 1
ATOM 685 C CA . GLY A 1 95 ? -8.803 2.541 21.613 1.00 94.44 95 GLY A CA 1
ATOM 686 C C . GLY A 1 95 ? -9.293 1.096 21.604 1.00 94.44 95 GLY A C 1
ATOM 687 O O . GLY A 1 95 ? -8.473 0.182 21.514 1.00 94.44 95 GLY A O 1
ATOM 688 N N . ASP A 1 96 ? -10.611 0.914 21.634 1.00 95.06 96 ASP A N 1
ATOM 689 C CA . ASP A 1 96 ? -11.255 -0.402 21.554 1.00 95.06 96 ASP A CA 1
ATOM 690 C C . ASP A 1 96 ? -11.553 -0.831 20.105 1.00 95.06 96 ASP A C 1
ATOM 692 O O . ASP A 1 96 ? -11.954 -1.967 19.861 1.00 95.06 96 ASP A O 1
ATOM 696 N N . ASN A 1 97 ? -11.342 0.053 19.121 1.00 96.88 97 ASN A N 1
ATOM 697 C CA . ASN A 1 97 ? -11.616 -0.256 17.720 1.00 96.88 97 ASN A CA 1
ATOM 698 C C . ASN A 1 97 ? -10.478 -1.053 17.079 1.00 96.88 97 ASN A C 1
ATOM 700 O O . ASN A 1 97 ? -9.302 -0.833 17.384 1.00 96.88 97 ASN A O 1
ATOM 704 N N . TYR A 1 98 ? -10.831 -1.912 16.124 1.00 97.69 98 TYR A N 1
ATOM 705 C CA . TYR A 1 98 ? -9.897 -2.685 15.306 1.00 97.69 98 TYR A CA 1
ATOM 706 C C . TYR A 1 98 ? -10.109 -2.413 13.816 1.00 97.69 98 TYR A C 1
ATOM 708 O O . TYR A 1 98 ? -11.201 -2.051 13.382 1.00 97.69 98 TYR A O 1
ATOM 716 N N . CYS A 1 99 ? -9.068 -2.629 13.012 1.00 98.06 99 CYS A N 1
ATOM 717 C CA . CYS A 1 99 ? -9.140 -2.417 11.570 1.00 98.06 99 CYS A CA 1
ATOM 718 C C . CYS A 1 99 ? -8.552 -3.548 10.742 1.00 98.06 99 CYS A C 1
ATOM 720 O O . CYS A 1 99 ? -7.458 -4.038 11.022 1.00 98.06 99 CYS A O 1
ATOM 722 N N . TYR A 1 100 ? -9.206 -3.811 9.619 1.00 98.56 100 TYR A N 1
ATOM 723 C CA . TYR A 1 100 ? -8.591 -4.335 8.406 1.00 98.56 100 TYR A CA 1
ATOM 724 C C . TYR A 1 100 ? -8.314 -3.157 7.473 1.00 98.56 100 TYR A C 1
ATOM 726 O O . TYR A 1 100 ? -9.176 -2.290 7.323 1.00 98.56 100 TYR A O 1
ATOM 734 N N . VAL A 1 101 ? -7.127 -3.073 6.872 1.00 98.75 101 VAL A N 1
ATOM 735 C CA . VAL A 1 101 ? -6.774 -1.925 6.019 1.00 98.75 101 VAL A CA 1
ATOM 736 C C . VAL A 1 101 ? -6.509 -2.372 4.590 1.00 98.75 101 VAL A C 1
ATOM 738 O O . VAL A 1 101 ? -5.656 -3.215 4.366 1.00 98.75 101 VAL A O 1
ATOM 741 N N . ALA A 1 102 ? -7.179 -1.759 3.622 1.00 98.62 102 ALA A N 1
ATOM 742 C CA . ALA A 1 102 ? -6.884 -1.883 2.201 1.00 98.62 102 ALA A CA 1
ATOM 743 C C . ALA A 1 102 ? -6.198 -0.603 1.715 1.00 98.62 102 ALA A C 1
ATOM 745 O O . ALA A 1 102 ? -6.815 0.465 1.671 1.00 98.62 102 ALA A O 1
ATOM 746 N N . ALA A 1 103 ? -4.924 -0.700 1.349 1.00 98.62 103 ALA A N 1
ATOM 747 C CA . ALA A 1 103 ? -4.141 0.417 0.841 1.00 98.62 103 ALA A CA 1
ATOM 748 C C . ALA A 1 103 ? -3.782 0.206 -0.633 1.00 98.62 103 ALA A C 1
ATOM 750 O O . ALA A 1 103 ? -3.428 -0.893 -1.056 1.00 98.62 103 ALA A O 1
ATOM 751 N N . HIS A 1 104 ? -3.849 1.275 -1.422 1.00 98.00 104 HIS A N 1
ATOM 752 C CA . HIS A 1 104 ? -3.483 1.236 -2.835 1.00 98.00 104 HIS A CA 1
ATOM 753 C C . HIS A 1 104 ? -2.386 2.249 -3.159 1.00 98.00 104 HIS A C 1
ATOM 755 O O . HIS A 1 104 ? -2.431 3.382 -2.673 1.00 98.00 104 HIS A O 1
ATOM 761 N N . SER A 1 105 ? -1.445 1.879 -4.033 1.00 96.88 105 SER A N 1
ATOM 762 C CA . SER A 1 105 ? -0.465 2.811 -4.600 1.00 96.88 105 SER A CA 1
ATOM 763 C C . SER A 1 105 ? 0.336 3.525 -3.495 1.00 96.88 105 SER A C 1
ATOM 765 O O . SER A 1 105 ? 0.875 2.875 -2.594 1.00 96.88 105 SER A O 1
ATOM 767 N N . ALA A 1 106 ? 0.409 4.857 -3.519 1.00 97.25 106 ALA A N 1
ATOM 768 C CA . ALA A 1 106 ? 1.062 5.666 -2.487 1.00 97.25 106 ALA A CA 1
ATOM 769 C C . ALA A 1 106 ? 0.435 5.526 -1.086 1.00 97.25 106 ALA A C 1
ATOM 771 O O . ALA A 1 106 ? 1.104 5.786 -0.086 1.00 97.25 106 ALA A O 1
ATOM 772 N N . GLY A 1 107 ? -0.818 5.070 -0.985 1.00 98.38 107 GLY A N 1
ATOM 773 C CA . GLY A 1 107 ? -1.494 4.834 0.289 1.00 98.38 107 GLY A CA 1
ATOM 774 C C . GLY A 1 107 ? -0.747 3.815 1.142 1.00 98.38 107 GLY A C 1
ATOM 775 O O . GLY A 1 107 ? -0.666 3.969 2.360 1.00 98.38 107 GLY A O 1
ATOM 776 N N . CYS A 1 108 ? -0.099 2.828 0.512 1.00 98.50 108 CYS A N 1
ATOM 777 C CA . CYS A 1 108 ? 0.750 1.877 1.224 1.00 98.50 108 CYS A CA 1
ATOM 778 C C . CYS A 1 108 ? 1.920 2.579 1.928 1.00 98.50 108 CYS A C 1
ATOM 780 O O . CYS A 1 108 ? 2.194 2.289 3.092 1.00 98.50 108 CYS A O 1
ATOM 782 N N . ALA A 1 109 ? 2.558 3.549 1.262 1.00 98.25 109 ALA A N 1
ATOM 783 C CA . ALA A 1 109 ? 3.654 4.318 1.841 1.00 98.25 109 ALA A CA 1
ATOM 784 C C . ALA A 1 109 ? 3.173 5.190 3.010 1.00 98.25 109 ALA A C 1
ATOM 786 O O . ALA A 1 109 ? 3.817 5.222 4.056 1.00 98.25 109 ALA A O 1
ATOM 787 N N . HIS A 1 110 ? 2.009 5.837 2.882 1.00 98.69 110 HIS A N 1
ATOM 788 C CA . HIS A 1 110 ? 1.407 6.591 3.986 1.00 98.69 110 HIS A CA 1
ATOM 789 C C . HIS A 1 110 ? 1.087 5.704 5.194 1.00 98.69 110 HIS A C 1
ATOM 791 O O . HIS A 1 110 ? 1.370 6.093 6.330 1.00 98.69 110 HIS A O 1
ATOM 797 N N . LEU A 1 111 ? 0.511 4.522 4.965 1.00 98.75 111 LEU A N 1
ATOM 798 C CA . LEU A 1 111 ? 0.174 3.580 6.029 1.00 98.75 111 LEU A CA 1
ATOM 799 C C . LEU A 1 111 ? 1.428 3.086 6.751 1.00 98.75 111 LEU A C 1
ATOM 801 O O . LEU A 1 111 ? 1.513 3.186 7.973 1.00 98.75 111 LEU A O 1
ATOM 805 N N . GLN A 1 112 ? 2.423 2.603 6.008 1.00 98.56 112 GLN A N 1
ATOM 806 C CA . GLN A 1 112 ? 3.658 2.087 6.598 1.00 98.56 112 GLN A CA 1
ATOM 807 C C . GLN A 1 112 ? 4.464 3.183 7.305 1.00 98.56 112 GLN A C 1
ATOM 809 O O . GLN A 1 112 ? 4.959 2.956 8.410 1.00 98.56 112 GLN A O 1
ATOM 814 N N . TYR A 1 113 ? 4.520 4.395 6.741 1.00 98.62 113 TYR A N 1
ATOM 815 C CA . TYR A 1 113 ? 5.106 5.560 7.407 1.00 98.62 113 TYR A CA 1
ATOM 816 C C . TYR A 1 113 ? 4.393 5.870 8.730 1.00 98.62 113 TYR A C 1
ATOM 818 O O . TYR A 1 113 ? 5.049 6.092 9.750 1.00 98.62 113 TYR A O 1
ATOM 826 N N . ALA A 1 114 ? 3.054 5.843 8.739 1.00 98.75 114 ALA A N 1
ATOM 827 C CA . ALA A 1 114 ? 2.276 6.079 9.950 1.00 98.75 114 ALA A CA 1
ATOM 828 C C . ALA A 1 114 ? 2.554 5.013 11.022 1.00 98.75 114 ALA A C 1
ATOM 830 O O . ALA A 1 114 ? 2.763 5.355 12.187 1.00 98.75 114 ALA A O 1
ATOM 831 N N . ILE A 1 115 ? 2.604 3.736 10.632 1.00 98.56 115 ILE A N 1
ATOM 832 C CA . ILE A 1 115 ? 2.891 2.623 11.544 1.00 98.56 115 ILE A CA 1
ATOM 833 C C . ILE A 1 115 ? 4.305 2.739 12.122 1.00 98.56 115 ILE A C 1
ATOM 835 O O . ILE A 1 115 ? 4.443 2.714 13.346 1.00 98.56 115 ILE A O 1
ATOM 839 N N . ASP A 1 116 ? 5.342 2.915 11.293 1.00 98.44 116 ASP A N 1
ATOM 840 C CA . ASP A 1 116 ? 6.731 3.035 11.766 1.00 98.44 116 ASP A CA 1
ATOM 841 C C . ASP A 1 116 ? 6.864 4.195 12.764 1.00 98.44 116 ASP A C 1
ATOM 843 O O . ASP A 1 116 ? 7.288 4.010 13.912 1.00 98.44 116 ASP A O 1
ATOM 847 N N . LYS A 1 117 ? 6.436 5.393 12.349 1.00 98.19 117 LYS A N 1
ATOM 848 C CA . LYS A 1 117 ? 6.711 6.637 13.075 1.00 98.19 117 LYS A CA 1
ATOM 849 C C . LYS A 1 117 ? 5.773 6.908 14.247 1.00 98.19 117 LYS A C 1
ATOM 851 O O . LYS A 1 117 ? 6.223 7.494 15.230 1.00 98.19 117 LYS A O 1
ATOM 856 N N . TYR A 1 118 ? 4.503 6.508 14.164 1.00 98.00 118 TYR A N 1
ATOM 857 C CA . TYR A 1 118 ? 3.466 6.970 15.100 1.00 98.00 118 TYR A CA 1
ATOM 858 C C . TYR A 1 118 ? 2.577 5.877 15.686 1.00 98.00 118 TYR A C 1
ATOM 860 O O . TYR A 1 118 ? 1.797 6.185 16.584 1.00 98.00 118 TYR A O 1
ATOM 868 N N . GLY A 1 119 ? 2.682 4.631 15.217 1.00 94.94 119 GLY A N 1
ATOM 869 C CA . GLY A 1 119 ? 1.945 3.519 15.814 1.00 94.94 119 GLY A CA 1
ATOM 870 C C . GLY A 1 119 ? 2.320 3.266 17.290 1.00 94.94 119 GLY A C 1
ATOM 871 O O . GLY A 1 119 ? 3.220 3.909 17.840 1.00 94.94 119 GLY A O 1
ATOM 872 N N . PRO A 1 120 ? 1.705 2.265 17.941 1.00 96.38 120 PRO A N 1
ATOM 873 C CA . PRO A 1 120 ? 0.887 1.209 17.345 1.00 96.38 120 PRO A CA 1
ATOM 874 C C . PRO A 1 120 ? -0.542 1.646 16.997 1.00 96.38 120 PRO A C 1
ATOM 876 O O . PRO A 1 120 ? -1.085 2.572 17.589 1.00 96.38 120 PRO A O 1
ATOM 879 N N . TYR A 1 121 ? -1.134 0.919 16.053 1.00 98.19 121 TYR A N 1
ATOM 880 C CA . TYR A 1 121 ? -2.559 0.942 15.731 1.00 98.19 121 TYR A CA 1
ATOM 881 C C . TYR A 1 121 ? -3.102 -0.482 15.888 1.00 98.19 121 TYR A C 1
ATOM 883 O O . TYR A 1 121 ? -2.367 -1.444 15.655 1.00 98.19 121 TYR A O 1
ATOM 891 N N . ASN A 1 122 ? -4.381 -0.625 16.220 1.00 97.88 122 ASN A N 1
ATOM 892 C CA . ASN A 1 122 ? -5.097 -1.897 16.329 1.00 97.88 122 ASN A CA 1
ATOM 893 C C . ASN A 1 122 ? -5.461 -2.454 14.938 1.00 97.88 122 ASN A C 1
ATOM 895 O O . ASN A 1 122 ? -6.617 -2.751 14.637 1.00 97.88 122 ASN A O 1
ATOM 899 N N . ILE A 1 123 ? -4.473 -2.546 14.049 1.00 98.31 123 ILE A N 1
ATOM 900 C CA . ILE A 1 123 ? -4.644 -3.115 12.713 1.00 98.31 123 ILE A CA 1
ATOM 901 C C . ILE A 1 123 ? -4.431 -4.625 12.810 1.00 98.31 123 ILE A C 1
ATOM 903 O O . ILE A 1 123 ? -3.369 -5.079 13.231 1.00 98.31 123 ILE A O 1
ATOM 907 N N . ILE A 1 124 ? -5.435 -5.397 12.401 1.00 97.56 124 ILE A N 1
ATOM 908 C CA . ILE A 1 124 ? -5.397 -6.862 12.407 1.00 97.56 124 ILE A CA 1
ATOM 909 C C . ILE A 1 124 ? -4.487 -7.353 11.273 1.00 97.56 124 ILE A C 1
ATOM 911 O O . ILE A 1 124 ? -3.597 -8.176 11.489 1.00 97.56 124 ILE A O 1
ATOM 915 N N . TRP A 1 125 ? -4.691 -6.822 10.068 1.00 97.81 125 TRP A N 1
ATOM 916 C CA . TRP A 1 125 ? -3.812 -6.977 8.911 1.00 97.81 125 TRP A CA 1
ATOM 917 C C . TRP A 1 125 ? -4.078 -5.864 7.894 1.00 97.81 125 TRP A C 1
ATOM 919 O O . TRP A 1 125 ? -5.109 -5.187 7.946 1.00 97.81 125 TRP A O 1
ATOM 929 N N . ALA A 1 126 ? -3.132 -5.676 6.977 1.00 98.44 126 ALA A N 1
ATOM 930 C CA . ALA A 1 126 ? -3.266 -4.761 5.859 1.00 98.44 126 ALA A CA 1
ATOM 931 C C . ALA A 1 126 ? -3.081 -5.501 4.531 1.00 98.44 126 ALA A C 1
ATOM 933 O O . ALA A 1 126 ? -2.136 -6.271 4.369 1.00 98.44 126 ALA A O 1
ATOM 934 N N . ASP A 1 127 ? -3.953 -5.233 3.572 1.00 98.56 127 ASP A N 1
ATOM 935 C CA . ASP A 1 127 ? -3.729 -5.550 2.173 1.00 98.56 127 ASP A CA 1
ATOM 936 C C . ASP A 1 127 ? -3.143 -4.329 1.457 1.00 98.56 127 ASP A C 1
ATOM 938 O O . ASP A 1 127 ? -3.517 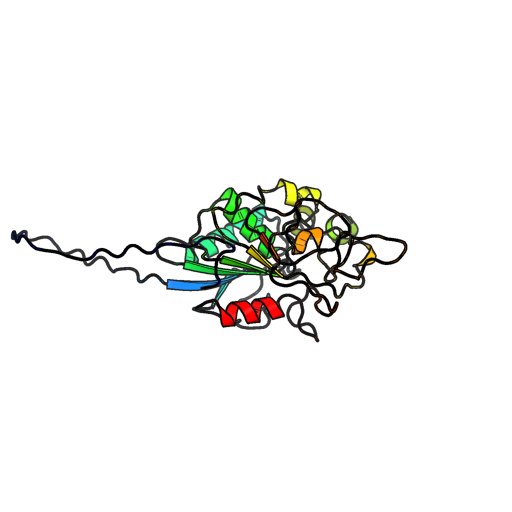-3.180 1.713 1.00 98.56 127 ASP A O 1
ATOM 942 N N . GLY A 1 128 ? -2.214 -4.587 0.544 1.00 98.19 128 GLY A N 1
ATOM 943 C CA . GLY A 1 128 ? -1.526 -3.564 -0.224 1.00 98.19 128 GLY A CA 1
ATOM 944 C C . GLY A 1 128 ? -1.500 -3.891 -1.712 1.00 98.19 128 GLY A C 1
ATOM 945 O O . GLY A 1 128 ? -0.791 -4.809 -2.119 1.00 98.19 128 GLY A O 1
ATOM 946 N N . ALA A 1 129 ? -2.232 -3.136 -2.529 1.00 97.62 129 ALA A N 1
ATOM 947 C CA . ALA A 1 129 ? -2.258 -3.309 -3.981 1.00 97.62 129 ALA A CA 1
ATOM 948 C C . ALA A 1 129 ? -1.390 -2.267 -4.696 1.00 97.62 129 ALA A C 1
ATOM 950 O O . ALA A 1 129 ? -1.479 -1.076 -4.390 1.00 97.62 129 ALA A O 1
ATOM 951 N N . GLY A 1 130 ? -0.551 -2.711 -5.641 1.00 95.88 130 GLY A N 1
ATOM 952 C CA . GLY A 1 130 ? 0.312 -1.822 -6.434 1.00 95.88 130 GLY A CA 1
ATOM 953 C C . GLY A 1 130 ? 1.171 -0.901 -5.560 1.00 95.88 130 GLY A C 1
ATOM 954 O O . GLY A 1 130 ? 1.315 0.281 -5.855 1.00 95.88 130 GLY A O 1
ATOM 955 N N . CYS A 1 131 ? 1.641 -1.387 -4.408 1.00 96.50 131 CYS A N 1
ATOM 956 C CA . CYS A 1 131 ? 2.175 -0.519 -3.362 1.00 96.50 131 CYS A CA 1
ATOM 957 C C . CYS A 1 131 ? 3.443 0.224 -3.780 1.00 96.50 131 CYS A C 1
ATOM 959 O O . CYS A 1 131 ? 4.463 -0.402 -4.038 1.00 96.50 131 CYS A O 1
ATOM 961 N N . ALA A 1 132 ? 3.422 1.555 -3.687 1.00 95.44 132 ALA A N 1
ATOM 962 C CA . ALA A 1 132 ? 4.591 2.406 -3.920 1.00 95.44 132 ALA A CA 1
ATOM 963 C C . ALA A 1 132 ? 5.444 2.609 -2.648 1.00 95.44 132 ALA A C 1
ATOM 965 O O . ALA A 1 132 ? 6.110 3.630 -2.494 1.00 95.44 132 ALA A O 1
ATOM 966 N N . SER A 1 133 ? 5.416 1.661 -1.704 1.00 94.25 133 SER A N 1
ATOM 967 C CA . SER A 1 133 ? 6.155 1.770 -0.438 1.00 94.25 133 SER A CA 1
ATOM 968 C C . SER A 1 133 ? 7.667 1.802 -0.657 1.00 94.25 133 SER A C 1
ATOM 970 O O . SER A 1 133 ? 8.349 2.596 -0.025 1.00 94.25 133 SER A O 1
ATOM 972 N N . GLY A 1 134 ? 8.194 1.009 -1.593 1.00 92.19 134 GLY A N 1
ATOM 973 C CA . GLY A 1 134 ? 9.601 1.054 -2.012 1.00 92.19 134 GLY A CA 1
ATOM 974 C C . GLY A 1 134 ? 9.906 2.112 -3.082 1.00 92.19 134 GLY A C 1
ATOM 975 O O . GLY A 1 134 ? 11.042 2.174 -3.554 1.00 92.19 134 GLY A O 1
ATOM 976 N N . GLY A 1 135 ? 8.907 2.919 -3.451 1.00 91.00 135 GLY A N 1
ATOM 977 C CA . GLY A 1 135 ? 8.963 3.953 -4.481 1.00 91.00 135 GLY A CA 1
ATOM 978 C C . GLY A 1 135 ? 8.566 3.450 -5.861 1.00 91.00 135 GLY A C 1
ATOM 979 O O . GLY A 1 135 ? 8.037 2.347 -5.997 1.00 91.00 135 GLY A O 1
ATOM 980 N N . THR A 1 136 ? 8.799 4.275 -6.871 1.00 88.06 136 THR A N 1
ATOM 981 C CA . THR A 1 136 ? 8.689 3.898 -8.282 1.00 88.06 136 THR A CA 1
ATOM 982 C C . THR A 1 136 ? 9.806 4.555 -9.074 1.00 88.06 136 THR A C 1
ATOM 984 O O . THR A 1 136 ? 10.134 5.723 -8.865 1.00 88.06 136 THR A O 1
ATOM 987 N N . GLU A 1 137 ? 10.374 3.799 -9.999 1.00 85.88 137 GLU A N 1
ATOM 988 C CA . GLU A 1 137 ? 11.382 4.248 -10.949 1.00 85.88 137 GLU A CA 1
ATOM 989 C C . GLU A 1 137 ? 10.838 5.382 -11.840 1.00 85.88 137 GLU A C 1
ATOM 991 O O . GLU A 1 137 ? 11.599 6.250 -12.263 1.00 85.88 137 GLU A O 1
ATOM 996 N N . LEU A 1 138 ? 9.510 5.475 -12.029 1.00 83.06 138 LEU A N 1
ATOM 997 C CA . LEU A 1 138 ? 8.882 6.625 -12.698 1.00 83.06 138 LEU A CA 1
ATOM 998 C C . LEU A 1 138 ? 9.177 7.946 -11.993 1.00 83.06 138 LEU A C 1
ATOM 1000 O O . LEU A 1 138 ? 9.391 8.963 -12.643 1.00 83.06 138 LEU A O 1
ATOM 1004 N N . SER A 1 139 ? 9.190 7.942 -10.663 1.00 83.25 139 SER A N 1
ATOM 1005 C CA . SER A 1 139 ? 9.463 9.134 -9.862 1.00 83.25 139 SER A CA 1
ATOM 1006 C C . SER A 1 139 ? 10.938 9.530 -9.892 1.00 83.25 139 SER A C 1
ATOM 1008 O O . SER A 1 139 ? 11.267 10.674 -9.570 1.00 83.25 139 SER A O 1
ATOM 1010 N N . ASP A 1 140 ? 11.832 8.618 -10.281 1.00 82.56 140 ASP A N 1
ATOM 1011 C CA . ASP A 1 140 ? 13.249 8.928 -10.468 1.00 82.56 140 ASP A CA 1
ATOM 1012 C C . ASP A 1 140 ? 13.482 9.724 -11.774 1.00 82.56 140 ASP A C 1
ATOM 1014 O O . ASP A 1 140 ? 14.459 10.473 -11.868 1.00 82.56 140 ASP A O 1
ATOM 1018 N N . ASP A 1 141 ? 12.544 9.670 -12.732 1.00 79.06 141 ASP A N 1
ATOM 1019 C CA . ASP A 1 141 ? 12.508 10.552 -13.902 1.00 79.06 141 ASP A CA 1
ATOM 1020 C C . ASP A 1 141 ? 11.896 11.923 -13.552 1.00 79.06 141 ASP A C 1
ATOM 1022 O O . ASP A 1 141 ? 10.738 12.065 -13.150 1.00 79.06 141 ASP A O 1
ATOM 1026 N N . TRP A 1 142 ? 12.684 12.981 -13.758 1.00 62.44 142 TRP A N 1
ATOM 1027 C CA . TRP A 1 142 ? 12.291 14.365 -13.489 1.00 62.44 142 TRP A CA 1
ATOM 1028 C C . TRP A 1 142 ? 10.987 14.782 -14.192 1.00 62.44 142 TRP A C 1
ATOM 1030 O O . TRP A 1 142 ? 10.211 15.557 -13.625 1.00 62.44 142 TRP A O 1
ATOM 1040 N N . SER A 1 143 ? 10.712 14.261 -15.392 1.00 67.75 143 SER A N 1
ATOM 1041 C CA . SER A 1 143 ? 9.535 14.626 -16.192 1.00 67.75 143 SER A CA 1
ATOM 1042 C C . SER A 1 143 ? 8.205 14.266 -15.519 1.00 67.75 143 SER A C 1
ATOM 1044 O O . SER A 1 143 ? 7.223 14.990 -15.698 1.00 67.75 143 SER A O 1
ATOM 1046 N N . TRP A 1 144 ? 8.192 13.225 -14.681 1.00 62.84 144 TRP A N 1
ATOM 1047 C CA . TRP A 1 144 ? 7.017 12.749 -13.943 1.00 62.84 144 TRP A CA 1
ATOM 1048 C C . TRP A 1 144 ? 6.822 13.421 -12.579 1.00 62.84 144 TRP A C 1
ATOM 1050 O O . TRP A 1 144 ? 5.743 13.329 -11.995 1.00 62.84 144 TRP A O 1
ATOM 1060 N N . THR A 1 145 ? 7.835 14.131 -12.077 1.00 65.12 145 THR A N 1
ATOM 1061 C CA . THR A 1 145 ? 7.802 14.775 -10.749 1.00 65.12 145 THR A CA 1
ATOM 1062 C C . THR A 1 145 ? 7.310 16.226 -10.759 1.00 65.12 145 THR A C 1
ATOM 1064 O O . THR A 1 145 ? 7.185 16.850 -9.706 1.00 65.12 145 THR A O 1
ATOM 1067 N N . GLN A 1 146 ? 7.022 16.803 -11.930 1.00 68.38 146 GLN A N 1
ATOM 1068 C CA . GLN A 1 146 ? 6.653 18.218 -12.015 1.00 68.38 146 GLN A CA 1
ATOM 1069 C C . GLN A 1 146 ? 5.237 18.492 -11.482 1.00 68.38 146 GLN A C 1
ATOM 1071 O O . GLN A 1 146 ? 4.243 18.037 -12.044 1.00 68.38 146 GLN A O 1
ATOM 1076 N N . GLY A 1 147 ? 5.150 19.312 -10.429 1.00 72.12 147 GLY A N 1
ATOM 1077 C CA . GLY A 1 147 ? 3.885 19.773 -9.841 1.00 72.12 147 GLY A CA 1
ATOM 1078 C C . GLY A 1 147 ? 3.219 18.771 -8.894 1.00 72.12 147 GLY A C 1
ATOM 1079 O O . GLY A 1 147 ? 2.036 18.933 -8.579 1.00 72.12 147 GLY A O 1
ATOM 1080 N N . ASP A 1 148 ? 3.952 17.746 -8.462 1.00 82.69 148 ASP A N 1
ATOM 1081 C CA . ASP A 1 148 ? 3.468 16.680 -7.593 1.00 82.69 148 ASP A CA 1
ATOM 1082 C C . ASP A 1 148 ? 4.502 16.365 -6.504 1.00 82.69 148 ASP A C 1
ATOM 1084 O O . ASP A 1 148 ? 5.468 15.633 -6.726 1.00 82.69 148 ASP A O 1
ATOM 1088 N N . ASP A 1 149 ? 4.311 16.955 -5.326 1.00 91.88 149 ASP A N 1
ATOM 1089 C CA . ASP A 1 149 ? 5.222 16.811 -4.188 1.00 91.88 149 ASP A CA 1
ATOM 1090 C C . ASP A 1 149 ? 5.325 15.350 -3.722 1.00 91.88 149 ASP A C 1
ATOM 1092 O O . ASP A 1 149 ? 6.396 14.878 -3.333 1.00 91.88 149 ASP A O 1
ATOM 1096 N N . LEU A 1 150 ? 4.229 14.594 -3.821 1.00 93.62 150 LEU A N 1
ATOM 1097 C CA . LEU A 1 150 ? 4.206 13.172 -3.508 1.00 93.62 150 LEU A CA 1
ATOM 1098 C C . LEU A 1 150 ? 5.110 12.382 -4.459 1.00 93.62 150 LEU A C 1
ATOM 1100 O O . LEU A 1 150 ? 5.821 11.483 -4.014 1.00 93.62 150 LEU A O 1
ATOM 1104 N N . ALA A 1 151 ? 5.146 12.724 -5.750 1.00 90.81 151 ALA A N 1
ATOM 1105 C CA . ALA A 1 151 ? 6.054 12.076 -6.695 1.00 90.81 151 ALA A CA 1
ATOM 1106 C C . ALA A 1 151 ? 7.534 12.280 -6.323 1.00 90.81 151 ALA A C 1
ATOM 1108 O O . ALA A 1 151 ? 8.340 11.387 -6.576 1.00 90.81 151 ALA A O 1
ATOM 1109 N N . ALA A 1 152 ? 7.903 13.400 -5.689 1.00 91.50 152 ALA A N 1
ATOM 1110 C CA . ALA A 1 152 ? 9.263 13.610 -5.191 1.00 91.50 152 ALA A CA 1
ATOM 1111 C C . ALA A 1 152 ? 9.603 12.697 -3.998 1.00 91.50 152 ALA A C 1
ATOM 1113 O O . ALA A 1 152 ? 10.734 12.207 -3.903 1.00 91.50 152 ALA A O 1
ATOM 1114 N N . ASP A 1 153 ? 8.626 12.435 -3.127 1.00 94.62 153 ASP A N 1
ATOM 1115 C CA . ASP A 1 153 ? 8.779 11.510 -2.001 1.00 94.62 153 ASP A CA 1
ATOM 1116 C C . ASP A 1 153 ? 8.852 10.052 -2.467 1.00 94.62 153 ASP A C 1
ATOM 1118 O O . ASP A 1 153 ? 9.621 9.274 -1.910 1.00 94.62 153 ASP A O 1
ATOM 1122 N N . LEU A 1 154 ? 8.103 9.687 -3.514 1.00 93.38 154 LEU A N 1
ATOM 1123 C CA . LEU A 1 154 ? 8.024 8.323 -4.056 1.00 93.38 154 LEU A CA 1
ATOM 1124 C C . LEU A 1 154 ? 9.216 7.906 -4.929 1.00 93.38 154 LEU A C 1
ATOM 1126 O O . LEU A 1 154 ? 9.237 6.780 -5.429 1.00 93.38 154 LEU A O 1
ATOM 1130 N N . LYS A 1 155 ? 10.235 8.757 -5.073 1.00 92.31 155 LYS A N 1
ATOM 1131 C CA . LYS A 1 155 ? 11.546 8.339 -5.590 1.00 92.31 155 LYS A CA 1
ATOM 1132 C C . LYS A 1 155 ? 12.060 7.144 -4.803 1.00 92.31 155 LYS A C 1
ATOM 1134 O O . LYS A 1 155 ? 11.990 7.144 -3.569 1.00 92.31 155 LYS A O 1
ATOM 1139 N N . THR A 1 156 ? 12.611 6.149 -5.493 1.00 90.69 156 THR A N 1
ATOM 1140 C CA . THR A 1 156 ? 12.994 4.869 -4.872 1.00 90.69 156 THR A CA 1
ATOM 1141 C C . THR A 1 156 ? 13.971 5.076 -3.714 1.00 90.69 156 THR A C 1
ATOM 1143 O O . THR A 1 156 ? 13.764 4.559 -2.616 1.00 90.69 156 THR A O 1
ATOM 1146 N N . GLY A 1 157 ? 14.993 5.913 -3.910 1.00 89.12 157 GLY A N 1
ATOM 1147 C CA . GLY A 1 157 ? 15.951 6.268 -2.861 1.00 89.12 157 GLY A CA 1
ATOM 1148 C C . GLY A 1 157 ? 15.337 7.075 -1.711 1.00 89.12 157 GLY A C 1
ATOM 1149 O O . GLY A 1 157 ? 15.716 6.881 -0.554 1.00 89.12 157 GLY A O 1
ATOM 1150 N N . THR A 1 158 ? 14.365 7.943 -2.004 1.00 93.88 158 THR A N 1
ATOM 1151 C CA . THR A 1 158 ? 13.728 8.803 -1.001 1.00 93.88 158 THR A CA 1
ATOM 1152 C C . THR A 1 158 ? 12.855 7.971 -0.071 1.00 93.88 158 THR A C 1
ATOM 1154 O O . THR A 1 158 ? 13.197 7.832 1.105 1.00 93.88 158 THR A O 1
ATOM 1157 N N . VAL A 1 159 ? 11.784 7.340 -0.564 1.00 94.38 159 VAL A N 1
ATOM 1158 C CA . VAL A 1 159 ? 10.814 6.649 0.306 1.00 94.38 159 VAL A CA 1
ATOM 1159 C C . VAL A 1 159 ? 11.409 5.453 1.057 1.00 94.38 159 VAL A C 1
ATOM 1161 O O . VAL A 1 159 ? 11.047 5.203 2.210 1.00 94.38 159 VAL A O 1
ATOM 1164 N N . ARG A 1 160 ? 12.407 4.764 0.482 1.00 93.94 160 ARG A N 1
ATOM 1165 C CA . ARG A 1 160 ? 13.149 3.696 1.180 1.00 93.94 160 ARG A CA 1
ATOM 1166 C C . ARG A 1 160 ? 13.891 4.204 2.420 1.00 93.94 160 ARG A C 1
ATOM 1168 O O . ARG A 1 160 ? 14.105 3.432 3.351 1.00 93.94 160 ARG A O 1
ATOM 1175 N N . SER A 1 161 ? 14.256 5.487 2.447 1.00 95.25 161 SER A N 1
ATOM 1176 C CA . SER A 1 161 ? 14.924 6.142 3.579 1.00 95.25 161 SER A CA 1
ATOM 1177 C C . SER A 1 161 ? 13.969 6.869 4.538 1.00 95.25 161 SER A C 1
ATOM 1179 O O . SER A 1 161 ? 14.342 7.153 5.676 1.00 95.25 161 SER A O 1
ATOM 1181 N N . MET A 1 162 ? 12.729 7.151 4.120 1.00 95.75 162 MET A N 1
ATOM 1182 C CA . MET A 1 162 ? 11.773 7.948 4.905 1.00 95.75 162 MET A CA 1
ATOM 1183 C C . MET A 1 162 ? 11.303 7.253 6.190 1.00 95.75 162 MET A C 1
ATOM 1185 O O . MET A 1 162 ? 10.993 7.916 7.186 1.00 95.75 162 MET A O 1
ATOM 1189 N N . TYR A 1 163 ? 11.231 5.923 6.191 1.00 96.81 163 TYR A N 1
ATOM 1190 C CA . TYR A 1 163 ? 10.793 5.128 7.336 1.00 96.81 163 TYR A CA 1
ATOM 1191 C C . TYR A 1 163 ? 11.438 3.742 7.348 1.00 96.81 163 TYR A C 1
ATOM 1193 O O . TYR A 1 163 ? 11.976 3.276 6.346 1.00 96.81 163 TYR A O 1
ATOM 1201 N N . ASN A 1 164 ? 11.417 3.083 8.507 1.00 96.81 164 ASN A N 1
ATOM 1202 C CA . ASN A 1 164 ? 11.920 1.722 8.626 1.00 96.81 164 ASN A CA 1
ATOM 1203 C C . ASN A 1 164 ? 10.846 0.725 8.177 1.00 96.81 164 ASN A C 1
ATOM 1205 O O . ASN A 1 164 ? 9.964 0.350 8.945 1.00 96.81 164 ASN A O 1
ATOM 1209 N N . HIS A 1 165 ? 10.978 0.246 6.943 1.00 95.38 165 HIS A N 1
ATOM 1210 C CA . HIS A 1 165 ? 10.097 -0.744 6.310 1.00 95.38 165 HIS A CA 1
ATOM 1211 C C . HIS A 1 165 ? 9.967 -2.073 7.072 1.00 95.38 165 HIS A C 1
ATOM 1213 O O . HIS A 1 165 ? 9.014 -2.817 6.871 1.00 95.38 165 HIS A O 1
ATOM 1219 N N . ASN A 1 166 ? 10.906 -2.378 7.972 1.00 95.19 166 ASN A N 1
ATOM 1220 C CA . ASN A 1 166 ? 10.862 -3.587 8.796 1.00 95.19 166 ASN A CA 1
ATOM 1221 C C . ASN A 1 166 ? 10.152 -3.375 10.144 1.00 95.19 166 ASN A C 1
ATOM 1223 O O . ASN A 1 166 ? 9.873 -4.346 10.850 1.00 95.19 166 ASN A O 1
ATOM 1227 N N . ASN A 1 167 ? 9.868 -2.125 10.525 1.00 96.38 167 ASN A N 1
ATOM 1228 C CA . ASN A 1 167 ? 9.215 -1.777 11.784 1.00 96.38 167 ASN A CA 1
ATOM 1229 C C . ASN A 1 167 ? 7.702 -1.595 11.599 1.00 96.38 167 ASN A C 1
ATOM 1231 O O . ASN A 1 167 ? 7.160 -0.501 11.738 1.00 96.38 167 ASN A O 1
ATOM 1235 N N . MET A 1 168 ? 7.006 -2.690 11.291 1.00 96.56 168 MET A N 1
ATOM 1236 C CA . MET A 1 168 ? 5.551 -2.675 11.080 1.00 96.56 168 MET A CA 1
ATOM 1237 C C . MET A 1 168 ? 4.747 -2.949 12.356 1.00 96.56 168 MET A C 1
ATOM 1239 O O . MET A 1 168 ? 3.542 -3.167 12.304 1.00 96.56 168 MET A O 1
ATOM 1243 N N . ARG A 1 169 ? 5.406 -2.944 13.525 1.00 95.88 169 ARG A N 1
ATOM 1244 C CA . ARG A 1 169 ? 4.775 -3.110 14.849 1.00 95.88 169 ARG A CA 1
ATOM 1245 C C . ARG A 1 169 ? 3.839 -4.326 14.953 1.00 95.88 169 ARG A C 1
ATOM 1247 O O . ARG A 1 169 ? 2.833 -4.275 15.650 1.00 95.88 169 ARG A O 1
ATOM 1254 N N . GLY A 1 170 ? 4.183 -5.417 14.266 1.00 94.06 170 GLY A N 1
ATOM 1255 C CA . GLY A 1 170 ? 3.401 -6.658 14.255 1.00 94.06 170 GLY A CA 1
ATOM 1256 C C . GLY A 1 170 ? 2.306 -6.731 13.186 1.00 94.06 170 GLY A C 1
ATOM 1257 O O . GLY A 1 170 ? 1.727 -7.800 13.010 1.00 94.06 170 GLY A O 1
ATOM 1258 N N . VAL A 1 171 ? 2.044 -5.646 12.452 1.00 96.56 171 VAL A N 1
ATOM 1259 C CA . VAL A 1 171 ? 1.039 -5.608 11.382 1.00 96.56 171 VAL A CA 1
ATOM 1260 C C . VAL A 1 171 ? 1.587 -6.288 10.133 1.00 96.56 171 VAL A C 1
ATOM 1262 O O . VAL A 1 171 ? 2.602 -5.858 9.588 1.00 96.56 171 VAL A O 1
ATOM 1265 N N . TRP A 1 172 ? 0.902 -7.332 9.667 1.00 96.00 172 TRP A N 1
ATOM 1266 C CA . TRP A 1 172 ? 1.233 -8.019 8.419 1.00 96.00 172 TRP A CA 1
ATOM 1267 C C . TRP A 1 172 ? 0.612 -7.329 7.206 1.00 96.00 172 TRP A C 1
ATOM 1269 O O . TRP A 1 172 ? -0.583 -7.034 7.201 1.00 96.00 172 TRP A O 1
ATOM 1279 N N . PHE A 1 173 ? 1.432 -7.146 6.173 1.00 97.06 173 PHE A N 1
ATOM 1280 C CA . PHE A 1 173 ? 1.068 -6.640 4.858 1.00 97.06 173 PHE A CA 1
ATOM 1281 C C . PHE A 1 173 ? 0.986 -7.784 3.849 1.00 97.06 173 PHE A C 1
ATOM 1283 O O . PHE A 1 173 ? 1.996 -8.416 3.531 1.00 97.06 173 PHE A O 1
ATOM 1290 N N . TYR A 1 174 ? -0.203 -8.023 3.311 1.00 97.06 174 TYR A N 1
ATOM 1291 C CA . TYR A 1 174 ? -0.439 -8.946 2.210 1.00 97.06 174 TYR A CA 1
ATOM 1292 C C . TYR A 1 174 ? -0.442 -8.159 0.902 1.00 97.06 174 TYR A C 1
ATOM 1294 O O . TYR A 1 174 ? -1.289 -7.305 0.662 1.00 97.06 174 TYR A O 1
ATOM 1302 N N . LEU A 1 175 ? 0.559 -8.413 0.072 1.00 97.00 175 LEU A N 1
ATOM 1303 C CA . LEU A 1 175 ? 0.857 -7.606 -1.099 1.00 97.00 175 LEU A CA 1
ATOM 1304 C C . LEU A 1 175 ? 0.288 -8.214 -2.378 1.00 97.00 175 LEU A C 1
ATOM 1306 O O . LEU A 1 175 ? 0.352 -9.431 -2.584 1.00 97.00 175 LEU A O 1
ATOM 1310 N N . PHE A 1 176 ? -0.213 -7.335 -3.239 1.00 96.81 176 PHE A N 1
ATOM 1311 C CA . PHE A 1 176 ? -0.813 -7.634 -4.530 1.00 96.81 176 PHE A CA 1
ATOM 1312 C C . PHE A 1 176 ? -0.067 -6.835 -5.608 1.00 96.81 176 PHE A C 1
ATOM 1314 O O . PHE A 1 176 ? -0.214 -5.614 -5.690 1.00 96.81 176 PHE A O 1
ATOM 1321 N N . GLY A 1 177 ? 0.744 -7.517 -6.422 1.00 94.94 177 GLY A N 1
ATOM 1322 C CA . GLY A 1 177 ? 1.501 -6.906 -7.525 1.00 94.94 177 GLY A CA 1
ATOM 1323 C C . GLY A 1 177 ? 0.866 -7.171 -8.890 1.00 94.94 177 GLY A C 1
ATOM 1324 O O . GLY A 1 177 ? 0.558 -8.323 -9.207 1.00 94.94 177 GLY A O 1
ATOM 1325 N N . GLY A 1 178 ? 0.676 -6.118 -9.690 1.00 92.88 178 GLY A N 1
ATOM 1326 C CA . GLY A 1 178 ? 0.212 -6.185 -11.082 1.00 92.88 178 GLY A CA 1
ATOM 1327 C C . GLY A 1 178 ? 1.382 -6.205 -12.066 1.00 92.88 178 GLY A C 1
ATOM 1328 O O . GLY A 1 178 ? 2.448 -5.700 -11.730 1.00 92.88 178 GLY A O 1
ATOM 1329 N N . ALA A 1 179 ? 1.202 -6.817 -13.238 1.00 90.69 179 ALA A N 1
ATOM 1330 C CA . ALA A 1 179 ? 2.266 -6.966 -14.242 1.00 90.69 179 ALA A CA 1
ATOM 1331 C C . ALA A 1 179 ? 1.809 -6.672 -15.677 1.00 90.69 179 ALA A C 1
ATOM 1333 O O . ALA A 1 179 ? 2.440 -7.109 -16.630 1.00 90.69 179 ALA A O 1
ATOM 1334 N N . LYS A 1 180 ? 0.693 -5.959 -15.867 1.00 88.06 180 LYS A N 1
ATOM 1335 C CA . LYS A 1 180 ? 0.205 -5.630 -17.218 1.00 88.06 180 LYS A CA 1
ATOM 1336 C C . LYS A 1 180 ? 1.115 -4.662 -17.986 1.00 88.06 180 LYS A C 1
ATOM 1338 O O . LYS A 1 180 ? 0.978 -4.527 -19.202 1.00 88.06 180 LYS A O 1
ATOM 1343 N N . GLY A 1 181 ? 1.999 -3.960 -17.286 1.00 81.06 181 GLY A N 1
ATOM 1344 C CA . GLY A 1 181 ? 2.805 -2.878 -17.823 1.00 81.06 181 GLY A CA 1
ATOM 1345 C C . GLY A 1 181 ? 1.963 -1.683 -18.273 1.00 81.06 181 GLY A C 1
ATOM 1346 O O . GLY A 1 181 ? 0.796 -1.504 -17.911 1.00 81.06 181 GLY A O 1
ATOM 1347 N N . GLY A 1 182 ? 2.566 -0.840 -19.104 1.00 71.62 182 GLY A N 1
ATOM 1348 C CA . GLY A 1 182 ? 1.941 0.353 -19.662 1.00 71.62 182 GLY A CA 1
ATOM 1349 C C . GLY A 1 182 ? 2.923 1.159 -20.507 1.00 71.62 182 GLY A C 1
ATOM 1350 O O . GLY A 1 182 ? 4.076 0.778 -20.677 1.00 71.62 182 GLY A O 1
ATOM 1351 N N . ALA A 1 183 ? 2.493 2.313 -21.023 1.00 57.78 183 ALA A N 1
ATOM 1352 C CA . ALA A 1 183 ? 3.359 3.171 -21.843 1.00 57.78 183 ALA A CA 1
ATOM 1353 C C . ALA A 1 183 ? 4.596 3.698 -21.083 1.00 57.78 183 ALA A C 1
ATOM 1355 O O . ALA A 1 183 ? 5.591 4.054 -21.707 1.00 57.78 183 ALA A O 1
ATOM 1356 N N . ALA A 1 184 ? 4.534 3.729 -19.747 1.00 63.00 184 ALA A N 1
ATOM 1357 C CA . ALA A 1 184 ? 5.625 4.147 -18.871 1.00 63.00 184 ALA A CA 1
ATOM 1358 C C . ALA A 1 184 ? 6.496 2.974 -18.367 1.00 63.00 184 ALA A C 1
ATOM 1360 O O . ALA A 1 184 ? 7.534 3.221 -17.761 1.00 63.00 184 ALA A O 1
ATOM 1361 N N . ALA A 1 185 ? 6.125 1.719 -18.668 1.00 61.53 185 ALA A N 1
ATOM 1362 C CA . ALA A 1 185 ? 6.850 0.515 -18.239 1.00 61.53 185 ALA A CA 1
ATOM 1363 C C . ALA A 1 185 ? 8.309 0.491 -18.717 1.00 61.53 185 ALA A C 1
ATOM 1365 O O . ALA A 1 185 ? 9.165 -0.078 -18.062 1.00 61.53 185 ALA A O 1
ATOM 1366 N N . MET A 1 186 ? 8.638 1.185 -19.815 1.00 55.91 186 MET A N 1
ATOM 1367 C CA . MET A 1 186 ? 10.020 1.287 -20.310 1.00 55.91 186 MET A CA 1
ATOM 1368 C C . MET A 1 186 ? 10.985 1.997 -19.346 1.00 55.91 186 MET A C 1
ATOM 1370 O O . MET A 1 186 ? 12.196 1.908 -19.530 1.00 55.91 186 MET A O 1
ATOM 1374 N N . LEU A 1 187 ? 10.463 2.744 -18.370 1.00 64.62 187 LEU A N 1
ATOM 1375 C CA . LEU A 1 187 ? 11.249 3.415 -17.332 1.00 64.62 187 LEU A CA 1
ATOM 1376 C C . LEU A 1 187 ? 11.281 2.616 -16.021 1.00 64.62 187 LEU A C 1
ATOM 1378 O O . LEU A 1 187 ? 12.032 2.972 -15.116 1.00 64.62 187 LEU A O 1
ATOM 1382 N N . ILE A 1 188 ? 10.469 1.562 -15.912 1.00 72.31 188 ILE A N 1
ATOM 1383 C CA . ILE A 1 188 ? 10.349 0.726 -14.721 1.00 72.31 188 ILE A CA 1
ATOM 1384 C C . ILE A 1 188 ? 11.141 -0.561 -14.957 1.00 72.31 188 ILE A C 1
ATOM 1386 O O . ILE A 1 188 ? 11.071 -1.167 -16.021 1.00 72.31 188 ILE A O 1
ATOM 1390 N N . THR A 1 189 ? 11.949 -0.952 -13.975 1.00 76.44 189 THR A N 1
ATOM 1391 C CA . THR A 1 189 ? 12.753 -2.179 -14.049 1.00 76.44 189 THR A CA 1
ATOM 1392 C C . THR A 1 189 ? 11.913 -3.398 -13.656 1.00 76.44 189 THR A C 1
ATOM 1394 O O . THR A 1 189 ? 11.117 -3.351 -12.714 1.00 76.44 189 THR A O 1
ATOM 1397 N N . GLY A 1 190 ? 12.090 -4.509 -14.375 1.00 82.94 190 GLY A N 1
ATOM 1398 C CA . GLY A 1 190 ? 11.281 -5.723 -14.228 1.00 82.94 190 GLY A CA 1
ATOM 1399 C C . GLY A 1 190 ? 9.813 -5.572 -14.650 1.00 82.94 190 GLY A C 1
ATOM 1400 O O . GLY A 1 190 ? 9.454 -4.697 -15.426 1.00 82.94 190 GLY A O 1
ATOM 1401 N N . GLN A 1 191 ? 8.961 -6.469 -14.151 1.00 87.56 191 GLN A N 1
ATOM 1402 C CA . GLN A 1 191 ? 7.516 -6.423 -14.382 1.00 87.56 191 GLN A CA 1
ATOM 1403 C C . GLN A 1 191 ? 6.833 -5.404 -13.467 1.00 87.56 191 GLN A C 1
ATOM 1405 O O . GLN A 1 191 ? 7.142 -5.290 -12.274 1.00 87.56 191 GLN A O 1
ATOM 1410 N N . ASP A 1 192 ? 5.857 -4.701 -14.033 1.00 88.44 192 ASP A N 1
ATOM 1411 C CA . ASP A 1 192 ? 5.167 -3.585 -13.401 1.00 88.44 192 ASP A CA 1
ATOM 1412 C C . ASP A 1 192 ? 3.697 -3.486 -13.823 1.00 88.44 192 ASP A C 1
ATOM 1414 O O . ASP A 1 192 ? 3.252 -4.077 -14.804 1.00 88.44 192 ASP A O 1
ATOM 1418 N N . ASP A 1 193 ? 2.917 -2.711 -13.079 1.00 86.06 193 ASP A N 1
ATOM 1419 C CA . ASP A 1 193 ? 1.494 -2.485 -13.348 1.00 86.06 193 ASP A CA 1
ATOM 1420 C C . ASP A 1 193 ? 1.213 -1.219 -14.190 1.00 86.06 193 ASP A C 1
ATOM 1422 O O . ASP A 1 193 ? 0.075 -0.749 -14.262 1.00 86.06 193 ASP A O 1
ATOM 1426 N N . GLY A 1 194 ? 2.238 -0.651 -14.824 1.00 86.25 194 GLY A N 1
ATOM 1427 C CA . GLY A 1 194 ? 2.210 0.615 -15.552 1.00 86.25 194 GLY A CA 1
ATOM 1428 C C . GLY A 1 194 ? 2.561 1.832 -14.695 1.00 86.25 194 GLY A C 1
ATOM 1429 O O . GLY A 1 194 ? 2.678 2.931 -15.244 1.00 86.25 194 GLY A O 1
ATOM 1430 N N . ALA A 1 195 ? 2.722 1.665 -13.376 1.00 88.75 195 ALA A N 1
ATOM 1431 C CA . ALA A 1 195 ? 3.139 2.735 -12.472 1.00 88.75 195 ALA A CA 1
ATOM 1432 C C . ALA A 1 195 ? 4.145 2.300 -11.398 1.00 88.75 195 ALA A C 1
ATOM 1434 O O . ALA A 1 195 ? 4.950 3.122 -10.960 1.00 88.75 195 ALA A O 1
ATOM 1435 N N . VAL A 1 196 ? 4.093 1.049 -10.939 1.00 91.31 196 VAL A N 1
ATOM 1436 C CA . VAL A 1 196 ? 4.920 0.535 -9.845 1.00 91.31 196 VAL A CA 1
ATOM 1437 C C . VAL A 1 196 ? 5.425 -0.869 -10.175 1.00 91.31 196 VAL A C 1
ATOM 1439 O O . VAL A 1 196 ? 4.642 -1.794 -10.389 1.00 91.31 196 VAL A O 1
ATOM 1442 N N . GLY A 1 197 ? 6.748 -1.044 -10.154 1.00 91.19 197 GLY A N 1
ATOM 1443 C CA . GLY A 1 197 ? 7.394 -2.335 -10.384 1.00 91.19 197 GLY A CA 1
ATOM 1444 C C . GLY A 1 197 ? 7.263 -3.317 -9.218 1.00 91.19 197 GLY A C 1
ATOM 1445 O O . GLY A 1 197 ? 6.987 -2.950 -8.066 1.00 91.19 197 GLY A O 1
ATOM 1446 N N . TYR A 1 198 ? 7.524 -4.595 -9.494 1.00 92.00 198 TYR A N 1
ATOM 1447 C CA . TYR A 1 198 ? 7.564 -5.674 -8.498 1.00 92.00 198 TYR A CA 1
ATOM 1448 C C . TYR A 1 198 ? 8.571 -5.443 -7.365 1.00 92.00 198 TYR A C 1
ATOM 1450 O O . TYR A 1 198 ? 8.338 -5.910 -6.247 1.00 92.00 198 TYR A O 1
ATOM 1458 N N . ALA A 1 199 ? 9.639 -4.671 -7.589 1.00 90.50 199 ALA A N 1
ATOM 1459 C CA . ALA A 1 199 ? 10.569 -4.281 -6.526 1.00 90.50 199 ALA A CA 1
ATOM 1460 C C . ALA A 1 199 ? 9.848 -3.600 -5.350 1.00 90.50 199 ALA A C 1
ATOM 1462 O O . ALA A 1 199 ? 10.138 -3.861 -4.182 1.00 90.50 199 ALA A O 1
ATOM 1463 N N . SER A 1 200 ? 8.879 -2.745 -5.658 1.00 93.38 200 SER A N 1
ATOM 1464 C CA . SER A 1 200 ? 8.157 -1.951 -4.670 1.00 93.38 200 SER A CA 1
ATOM 1465 C C . SER A 1 200 ? 6.851 -2.624 -4.258 1.00 93.38 200 SER A C 1
ATOM 1467 O O . SER A 1 200 ? 6.634 -2.880 -3.070 1.00 93.38 200 SER A O 1
ATOM 1469 N N . SER A 1 201 ? 6.032 -3.027 -5.236 1.00 94.12 201 SER A N 1
ATOM 1470 C CA . SER A 1 201 ? 4.697 -3.585 -4.989 1.00 94.12 201 SER A CA 1
ATOM 1471 C C . SER A 1 201 ? 4.716 -4.924 -4.251 1.00 94.12 201 SER A C 1
ATOM 1473 O O . SER A 1 201 ? 3.738 -5.255 -3.586 1.00 94.12 201 SER A O 1
ATOM 1475 N N . LEU A 1 202 ? 5.833 -5.665 -4.300 1.00 93.44 202 LEU A N 1
ATOM 1476 C CA . LEU A 1 202 ? 6.032 -6.939 -3.595 1.00 93.44 202 LEU A CA 1
ATOM 1477 C C . LEU A 1 202 ? 6.973 -6.830 -2.376 1.00 93.44 202 LEU A C 1
ATOM 1479 O O . LEU A 1 202 ? 7.378 -7.852 -1.807 1.00 93.44 202 LEU A O 1
ATOM 1483 N N . GLY A 1 203 ? 7.282 -5.599 -1.946 1.00 91.94 203 GLY A N 1
ATOM 1484 C CA . GLY A 1 203 ? 7.956 -5.304 -0.680 1.00 91.94 203 GLY A CA 1
ATOM 1485 C C . GLY A 1 203 ? 9.435 -5.687 -0.650 1.00 91.94 203 GLY A C 1
ATOM 1486 O O . GLY A 1 203 ? 9.926 -6.136 0.390 1.00 91.94 203 GLY A O 1
ATOM 1487 N N . ARG A 1 204 ? 10.151 -5.568 -1.776 1.00 90.75 204 ARG A N 1
ATOM 1488 C CA . ARG A 1 204 ? 11.573 -5.931 -1.851 1.00 90.75 204 ARG A CA 1
ATOM 1489 C C . ARG A 1 204 ? 12.445 -4.857 -1.212 1.00 90.75 204 ARG A C 1
ATOM 1491 O O . ARG A 1 204 ? 12.291 -3.661 -1.452 1.00 90.75 204 ARG A O 1
ATOM 1498 N N . SER A 1 205 ? 13.441 -5.287 -0.447 1.00 87.69 205 SER A N 1
ATOM 1499 C CA . SER A 1 205 ? 14.395 -4.410 0.233 1.00 87.69 205 SER A CA 1
ATOM 1500 C C . SER A 1 205 ? 15.491 -3.855 -0.678 1.00 87.69 205 SER A C 1
ATOM 1502 O O . SER A 1 205 ? 16.285 -3.031 -0.229 1.00 87.69 205 SER A O 1
ATOM 1504 N N . LYS A 1 206 ? 15.533 -4.281 -1.945 1.00 83.69 206 LYS A N 1
ATOM 1505 C CA . LYS A 1 206 ? 16.441 -3.782 -2.985 1.00 83.69 206 LYS A CA 1
ATOM 1506 C C . LYS A 1 206 ? 15.655 -3.355 -4.230 1.00 83.69 206 LYS A C 1
ATOM 1508 O O . LYS A 1 206 ? 14.537 -3.827 -4.445 1.00 83.69 206 LYS A O 1
ATOM 1513 N N . THR A 1 207 ? 16.241 -2.469 -5.028 1.00 82.75 207 THR A N 1
ATOM 1514 C CA . THR A 1 207 ? 15.820 -2.219 -6.417 1.00 82.75 207 THR A CA 1
ATOM 1515 C C . THR A 1 207 ? 16.395 -3.320 -7.313 1.00 82.75 207 THR A C 1
ATOM 1517 O O . THR A 1 207 ? 17.446 -3.882 -6.991 1.00 82.75 207 THR A O 1
ATOM 1520 N N . GLY A 1 208 ? 15.711 -3.653 -8.403 1.00 82.25 208 GLY A N 1
ATOM 1521 C CA . GLY A 1 208 ? 16.169 -4.640 -9.378 1.00 82.25 208 GLY A CA 1
ATOM 1522 C C . GLY A 1 208 ? 15.044 -5.114 -10.290 1.00 82.25 208 GLY A C 1
ATOM 1523 O O . GLY A 1 208 ? 13.872 -4.863 -10.014 1.00 82.25 208 GLY A O 1
ATOM 1524 N N . ASP A 1 209 ? 15.417 -5.832 -11.346 1.00 86.56 209 ASP A N 1
ATOM 1525 C CA . ASP A 1 209 ? 14.473 -6.432 -12.283 1.00 86.56 209 ASP A CA 1
ATOM 1526 C C . ASP A 1 209 ? 13.842 -7.676 -11.664 1.00 86.56 209 ASP A C 1
ATOM 1528 O O . ASP A 1 209 ? 14.503 -8.697 -11.493 1.00 86.56 209 ASP A O 1
ATOM 1532 N N . PHE A 1 210 ? 12.560 -7.602 -11.321 1.00 88.38 210 PHE A N 1
ATOM 1533 C CA . PHE A 1 210 ? 11.810 -8.713 -10.740 1.00 88.38 210 PHE A CA 1
ATOM 1534 C C . PHE A 1 210 ? 10.679 -9.149 -11.660 1.00 88.38 210 PHE A C 1
ATOM 1536 O O . PHE A 1 210 ? 10.017 -8.305 -12.255 1.00 88.38 210 PHE A O 1
ATOM 1543 N N . CYS A 1 211 ? 10.421 -10.453 -11.743 1.00 89.06 211 CYS A N 1
ATOM 1544 C CA . CYS A 1 211 ? 9.416 -10.984 -12.664 1.00 89.06 211 CYS A CA 1
ATOM 1545 C C . CYS A 1 211 ? 8.726 -12.251 -12.158 1.00 89.06 211 CYS A C 1
ATOM 1547 O O . CYS A 1 211 ? 9.081 -12.832 -11.128 1.00 89.06 211 CYS A O 1
ATOM 1549 N N . ASN A 1 212 ? 7.708 -12.682 -12.889 1.00 89.94 212 ASN A N 1
ATOM 1550 C CA . ASN A 1 212 ? 7.034 -13.947 -12.710 1.00 89.94 212 ASN A CA 1
ATOM 1551 C C . ASN A 1 212 ? 7.995 -15.110 -13.027 1.00 89.94 212 ASN A C 1
ATOM 1553 O O . ASN A 1 212 ? 8.825 -15.015 -13.931 1.00 89.94 212 ASN A O 1
ATOM 1557 N N . PRO A 1 213 ? 7.871 -16.241 -12.317 1.00 87.94 213 PRO A N 1
ATOM 1558 C CA . PRO A 1 213 ? 8.571 -17.468 -12.650 1.00 87.94 213 PRO A CA 1
ATOM 1559 C C . PRO A 1 213 ? 8.300 -17.904 -14.087 1.00 87.94 213 PRO A C 1
ATOM 1561 O O . PRO A 1 213 ? 7.139 -18.041 -14.471 1.00 87.94 213 PRO A O 1
ATOM 1564 N N . GLY A 1 214 ? 9.362 -18.171 -14.846 1.00 81.69 214 GLY A N 1
ATOM 1565 C CA . GLY A 1 214 ? 9.274 -18.559 -16.253 1.00 81.69 214 GLY A CA 1
ATOM 1566 C C . GLY A 1 214 ? 9.309 -17.398 -17.250 1.00 81.69 214 GLY A C 1
ATOM 1567 O O . GLY A 1 214 ? 9.514 -17.661 -18.433 1.00 81.69 214 GLY A O 1
ATOM 1568 N N . ASP A 1 215 ? 9.216 -16.144 -16.795 1.00 79.50 215 ASP A N 1
ATOM 1569 C CA . ASP A 1 215 ? 9.272 -14.954 -17.662 1.00 79.50 215 ASP A CA 1
ATOM 1570 C C . ASP A 1 215 ? 10.707 -14.414 -17.835 1.00 79.50 215 ASP A C 1
ATOM 1572 O O . ASP A 1 215 ? 10.924 -13.307 -18.324 1.00 79.50 215 ASP A O 1
ATOM 1576 N N . SER A 1 216 ? 11.724 -15.210 -17.485 1.00 66.56 216 SER A N 1
ATOM 1577 C CA . SER A 1 216 ? 13.131 -14.881 -17.726 1.00 66.56 216 SER A CA 1
ATOM 1578 C C . SER A 1 216 ? 13.487 -15.050 -19.213 1.00 66.56 216 SER A C 1
ATOM 1580 O O . SER A 1 216 ? 13.712 -16.154 -19.713 1.00 66.56 216 SER A O 1
ATOM 1582 N N . TRP A 1 217 ? 13.526 -13.943 -19.961 1.00 58.72 217 TRP A N 1
ATOM 1583 C CA . TRP A 1 217 ? 13.888 -13.963 -21.381 1.00 58.72 217 TRP A CA 1
ATOM 1584 C C . TRP A 1 217 ? 15.404 -14.085 -21.588 1.00 58.72 217 TRP A C 1
ATOM 1586 O O . TRP A 1 217 ? 16.224 -13.736 -20.743 1.00 58.72 217 TRP A O 1
ATOM 1596 N N . TRP A 1 218 ? 15.787 -14.606 -22.754 1.00 47.81 218 TRP A N 1
ATOM 1597 C CA . TRP A 1 218 ? 17.129 -15.105 -23.083 1.00 47.81 218 TRP A CA 1
ATOM 1598 C C . TRP A 1 218 ? 18.268 -14.060 -23.103 1.00 47.81 218 TRP A C 1
ATOM 1600 O O . TRP A 1 218 ? 19.416 -14.452 -23.322 1.00 47.81 218 TRP A O 1
ATOM 1610 N N . LEU A 1 219 ? 17.990 -12.772 -22.853 1.00 48.25 219 LEU A N 1
ATOM 1611 C CA . LEU A 1 219 ? 18.997 -11.698 -22.781 1.00 48.25 219 LEU A CA 1
ATOM 1612 C C . LEU A 1 219 ? 18.946 -10.836 -21.509 1.00 48.25 219 LEU A C 1
ATOM 1614 O O . LEU A 1 219 ? 20.006 -10.379 -21.095 1.00 48.25 219 LEU A O 1
ATOM 1618 N N . ASP A 1 220 ? 17.790 -10.693 -20.854 1.00 56.12 220 ASP A N 1
ATOM 1619 C CA . ASP A 1 220 ? 17.638 -9.968 -19.585 1.00 56.12 220 ASP A CA 1
ATOM 1620 C C . ASP A 1 220 ? 17.068 -10.920 -18.533 1.00 56.12 220 ASP A C 1
ATOM 1622 O O . ASP A 1 220 ? 15.876 -11.231 -18.504 1.00 56.12 220 ASP A O 1
ATOM 1626 N N . ARG A 1 221 ? 17.946 -11.444 -17.673 1.00 65.94 221 ARG A N 1
ATOM 1627 C CA . ARG A 1 221 ? 17.507 -12.266 -16.544 1.00 65.94 221 ARG A CA 1
ATOM 1628 C C . ARG A 1 221 ? 16.989 -11.359 -15.437 1.00 65.94 221 ARG A C 1
ATOM 1630 O O . ARG A 1 221 ? 17.786 -10.745 -14.736 1.00 65.94 221 ARG A O 1
ATOM 1637 N N . CYS A 1 222 ? 15.676 -11.334 -15.266 1.00 82.44 222 CYS A N 1
ATOM 1638 C CA . CYS A 1 222 ? 15.029 -10.821 -14.066 1.00 82.44 222 CYS A CA 1
ATOM 1639 C C . CYS A 1 222 ? 15.063 -11.862 -12.929 1.00 82.44 222 CYS A C 1
ATOM 1641 O O . CYS A 1 222 ? 15.079 -13.075 -13.161 1.00 82.44 222 CYS A O 1
ATOM 1643 N N . ASP A 1 223 ? 15.083 -11.384 -11.686 1.00 86.50 223 ASP A N 1
ATOM 1644 C CA . ASP A 1 223 ? 14.977 -12.188 -10.472 1.00 86.50 223 ASP A CA 1
ATOM 1645 C C . ASP A 1 223 ? 13.519 -12.658 -10.309 1.00 86.50 223 ASP A C 1
ATOM 1647 O O . ASP A 1 223 ? 12.621 -11.881 -9.968 1.00 86.50 223 ASP A O 1
ATOM 1651 N N . GLU A 1 224 ? 13.269 -13.949 -10.528 1.00 87.25 224 GLU A N 1
ATOM 1652 C CA . GLU A 1 224 ? 11.928 -14.522 -10.385 1.00 87.25 224 GLU A CA 1
ATOM 1653 C C . GLU A 1 224 ? 11.411 -14.400 -8.941 1.00 87.25 224 GLU A C 1
ATOM 1655 O O . GLU A 1 224 ? 12.088 -14.733 -7.959 1.00 87.25 224 GLU A O 1
ATOM 1660 N N . VAL A 1 225 ? 10.172 -13.935 -8.792 1.00 86.25 225 VAL A N 1
ATOM 1661 C CA . VAL A 1 225 ? 9.557 -13.689 -7.488 1.00 86.25 225 VAL A CA 1
ATOM 1662 C C . VAL A 1 225 ? 8.580 -14.796 -7.147 1.00 86.25 225 VAL A C 1
ATOM 1664 O O . VAL A 1 225 ? 7.580 -14.978 -7.829 1.00 86.25 225 VAL A O 1
ATOM 1667 N N . GLY A 1 226 ? 8.823 -15.504 -6.046 1.00 85.38 226 GLY A N 1
ATOM 1668 C CA . GLY A 1 226 ? 7.868 -16.447 -5.460 1.00 85.38 226 GLY A CA 1
ATOM 1669 C C . GLY A 1 226 ? 6.788 -15.775 -4.602 1.00 85.38 226 GLY A C 1
ATOM 1670 O O . GLY A 1 226 ? 6.915 -14.622 -4.185 1.00 85.38 226 GLY A O 1
ATOM 1671 N N . MET A 1 227 ? 5.740 -16.540 -4.297 1.00 89.75 227 MET A N 1
ATOM 1672 C CA . MET A 1 227 ? 4.688 -16.149 -3.353 1.00 89.75 227 MET A CA 1
ATOM 1673 C C . MET A 1 227 ? 5.171 -16.242 -1.897 1.00 89.75 227 MET A C 1
ATOM 1675 O O . MET A 1 227 ? 6.141 -16.929 -1.581 1.00 89.75 227 MET A O 1
ATOM 1679 N N . GLY A 1 228 ? 4.459 -15.582 -0.987 1.00 88.19 228 GLY A N 1
ATOM 1680 C CA . GLY A 1 228 ? 4.707 -15.633 0.448 1.00 88.19 228 GLY A CA 1
ATOM 1681 C C . GLY A 1 228 ? 5.940 -14.863 0.911 1.00 88.19 228 GLY A C 1
ATOM 1682 O O . GLY A 1 228 ? 6.175 -13.741 0.462 1.00 88.19 228 GLY A O 1
ATOM 1683 N N . THR A 1 229 ? 6.691 -15.434 1.860 1.00 81.25 229 THR A N 1
ATOM 1684 C CA . THR A 1 229 ? 7.854 -14.794 2.510 1.00 81.25 229 THR A CA 1
ATOM 1685 C C . THR A 1 229 ? 9.208 -15.257 1.956 1.00 81.25 229 THR A C 1
ATOM 1687 O O . THR A 1 229 ? 10.247 -14.751 2.370 1.00 81.25 229 THR A O 1
ATOM 1690 N N . SER A 1 230 ? 9.235 -16.187 0.999 1.00 58.22 230 SER A N 1
ATOM 1691 C CA . SER A 1 230 ? 10.408 -17.014 0.671 1.00 58.22 230 SER A CA 1
ATOM 1692 C C . SER A 1 230 ? 11.476 -16.373 -0.234 1.00 58.22 230 SER A C 1
ATOM 1694 O O . SER A 1 230 ? 12.180 -17.089 -0.939 1.00 58.22 230 SER A O 1
ATOM 1696 N N . THR A 1 231 ? 11.630 -15.047 -0.246 1.00 58.81 231 THR A N 1
ATOM 1697 C CA . THR A 1 231 ? 12.649 -14.367 -1.076 1.00 58.81 231 THR A CA 1
ATOM 1698 C C . THR A 1 231 ? 13.496 -13.471 -0.174 1.00 58.81 231 THR A C 1
ATOM 1700 O O . THR A 1 231 ? 12.948 -12.599 0.494 1.00 58.81 231 THR A O 1
ATOM 1703 N N . GLY A 1 232 ? 14.802 -13.746 -0.079 1.00 62.78 232 GLY A N 1
ATOM 1704 C CA . GLY A 1 232 ? 15.704 -13.274 0.992 1.00 62.78 232 GLY A CA 1
ATOM 1705 C C . GLY A 1 232 ? 15.967 -11.763 1.088 1.00 62.78 232 GLY A C 1
ATOM 1706 O O . GLY A 1 232 ? 16.707 -11.322 1.957 1.00 62.78 232 GLY A O 1
ATOM 1707 N N . ASP A 1 233 ? 15.364 -10.970 0.221 1.00 80.62 233 ASP A N 1
ATOM 1708 C CA . ASP A 1 233 ? 15.467 -9.519 0.071 1.00 80.62 233 ASP A CA 1
ATOM 1709 C C . ASP A 1 233 ? 14.074 -8.874 0.158 1.00 80.62 233 ASP A C 1
ATOM 1711 O O . ASP A 1 233 ? 13.699 -8.043 -0.669 1.00 80.62 233 ASP A O 1
ATOM 1715 N N . ARG A 1 234 ? 13.274 -9.288 1.144 1.00 87.62 234 ARG A N 1
ATOM 1716 C CA . ARG A 1 234 ? 11.953 -8.718 1.437 1.00 87.62 234 ARG A CA 1
ATOM 1717 C C . ARG A 1 234 ? 11.961 -8.026 2.794 1.00 87.62 234 ARG A C 1
ATOM 1719 O O . ARG A 1 234 ? 12.597 -8.502 3.733 1.00 87.62 234 ARG A O 1
ATOM 1726 N N . TYR A 1 235 ? 11.221 -6.929 2.900 1.00 91.38 235 TYR A N 1
ATOM 1727 C CA . TYR A 1 235 ? 10.954 -6.305 4.187 1.00 91.38 235 TYR A CA 1
ATOM 1728 C C . TYR A 1 235 ? 10.194 -7.253 5.126 1.00 91.38 235 TYR A C 1
ATOM 1730 O O . TYR A 1 235 ? 9.317 -8.015 4.710 1.00 91.38 235 TYR A O 1
ATOM 1738 N N . SER A 1 236 ? 10.512 -7.194 6.418 1.00 91.19 236 SER A N 1
ATOM 1739 C CA . SER A 1 236 ? 9.777 -7.906 7.463 1.00 91.19 236 SER A CA 1
ATOM 1740 C C . SER A 1 236 ? 8.294 -7.539 7.429 1.00 91.19 236 SER A C 1
ATOM 1742 O O . SER A 1 236 ? 7.932 -6.425 7.055 1.00 91.19 236 SER A O 1
ATOM 1744 N N . TYR A 1 237 ? 7.438 -8.475 7.847 1.00 93.38 237 TYR A N 1
ATOM 1745 C CA . TYR A 1 237 ? 5.977 -8.322 7.868 1.00 93.38 237 TYR A CA 1
ATOM 1746 C C . TYR A 1 237 ? 5.311 -8.118 6.501 1.00 93.38 237 TYR A C 1
ATOM 1748 O O . TYR A 1 237 ? 4.139 -7.763 6.447 1.00 93.38 237 TYR A O 1
ATOM 1756 N N . HIS A 1 238 ? 6.013 -8.387 5.401 1.00 94.06 238 HIS A N 1
ATOM 1757 C CA . HIS A 1 238 ? 5.438 -8.368 4.061 1.00 94.06 238 HIS A CA 1
ATOM 1758 C C . HIS A 1 238 ? 5.319 -9.791 3.507 1.00 94.06 238 HIS A C 1
ATOM 1760 O O . HIS A 1 238 ? 6.252 -10.594 3.580 1.00 94.06 238 HIS A O 1
ATOM 1766 N N . TYR A 1 239 ? 4.158 -10.102 2.942 1.00 93.50 239 TYR A N 1
ATOM 1767 C CA . TYR A 1 239 ? 3.818 -11.397 2.369 1.00 93.50 239 TYR A CA 1
ATOM 1768 C C . TYR A 1 239 ? 3.273 -11.187 0.960 1.00 93.50 239 TYR A C 1
ATOM 1770 O O . TYR A 1 239 ? 2.277 -10.493 0.786 1.00 93.50 239 TYR A O 1
ATOM 1778 N N . VAL A 1 240 ? 3.883 -11.799 -0.057 1.00 93.69 240 VAL A N 1
ATOM 1779 C CA . VAL A 1 240 ? 3.335 -11.737 -1.421 1.00 93.69 240 VAL A CA 1
ATOM 1780 C C . VAL A 1 240 ? 2.125 -12.653 -1.506 1.00 93.69 240 VAL A C 1
ATOM 1782 O O . VAL A 1 240 ? 2.265 -13.875 -1.530 1.00 93.69 240 VAL A O 1
ATOM 1785 N N . TYR A 1 241 ? 0.939 -12.054 -1.511 1.00 94.69 241 TYR A N 1
ATOM 1786 C CA . TYR A 1 241 ? -0.330 -12.771 -1.480 1.00 94.69 241 TYR A CA 1
ATOM 1787 C C . TYR A 1 241 ? -0.929 -12.954 -2.871 1.00 94.69 241 TYR A C 1
ATOM 1789 O O . TYR A 1 241 ? -1.505 -14.000 -3.160 1.00 94.69 241 TYR A O 1
ATOM 1797 N N . TYR A 1 242 ? -0.718 -11.980 -3.757 1.00 94.69 242 TYR A N 1
ATOM 1798 C CA . TYR A 1 242 ? -1.059 -12.076 -5.170 1.00 94.69 242 TYR A CA 1
ATOM 1799 C C . TYR A 1 242 ? 0.075 -11.511 -6.030 1.00 94.69 242 TYR A C 1
ATOM 1801 O O . TYR A 1 242 ? 0.597 -10.426 -5.770 1.00 94.69 242 TYR A O 1
ATOM 1809 N N . ARG A 1 243 ? 0.426 -12.245 -7.083 1.00 92.75 243 ARG A N 1
ATOM 1810 C CA . ARG A 1 243 ? 1.359 -11.823 -8.127 1.00 92.75 243 ARG A CA 1
ATOM 1811 C C . ARG A 1 243 ? 0.702 -12.107 -9.471 1.00 92.75 243 ARG A C 1
ATOM 1813 O O . ARG A 1 243 ? 0.340 -13.255 -9.748 1.00 92.75 243 ARG A O 1
ATOM 1820 N N . ASP A 1 244 ? 0.518 -11.069 -10.273 1.00 92.94 244 ASP A N 1
ATOM 1821 C CA . ASP A 1 244 ? -0.190 -11.133 -11.546 1.00 92.94 244 ASP A CA 1
ATOM 1822 C C . ASP A 1 244 ? 0.570 -11.916 -12.625 1.00 92.94 244 ASP A C 1
ATOM 1824 O O . ASP A 1 244 ? 1.192 -11.365 -13.525 1.00 92.94 244 ASP A O 1
ATOM 1828 N N . SER A 1 245 ? 0.472 -13.240 -12.552 1.00 90.44 245 SER A N 1
ATOM 1829 C CA . SER A 1 245 ? 1.204 -14.153 -13.440 1.00 90.44 245 SER A CA 1
ATOM 1830 C C . SER A 1 245 ? 0.674 -14.177 -14.872 1.00 90.44 245 SER A C 1
ATOM 1832 O O . SER A 1 245 ? 1.222 -14.872 -15.716 1.00 90.44 245 SER A O 1
ATOM 1834 N N . SER A 1 246 ? -0.443 -13.499 -15.129 1.00 89.56 246 SER A N 1
ATOM 1835 C CA . SER A 1 246 ? -1.057 -13.416 -16.453 1.00 89.56 246 SER A CA 1
ATOM 1836 C C . SER A 1 246 ? -0.942 -12.024 -17.065 1.00 89.56 246 SER A C 1
ATOM 1838 O O . SER A 1 246 ? -1.566 -11.802 -18.096 1.00 89.56 246 SER A O 1
ATOM 1840 N N . GLU A 1 247 ? -0.212 -11.103 -16.422 1.00 88.88 247 GLU A N 1
ATOM 1841 C CA . GLU A 1 247 ? 0.060 -9.751 -16.935 1.00 88.88 247 GLU A CA 1
ATOM 1842 C C . GLU A 1 247 ? -1.218 -8.995 -17.357 1.00 88.88 247 GLU A C 1
ATOM 1844 O O . GLU A 1 247 ? -1.295 -8.332 -18.389 1.00 88.88 247 GLU A O 1
ATOM 1849 N N . ASN A 1 248 ? -2.278 -9.112 -16.553 1.00 91.00 248 ASN A N 1
ATOM 1850 C CA . ASN A 1 248 ? -3.615 -8.603 -16.867 1.00 91.00 248 ASN A CA 1
ATOM 1851 C C . ASN A 1 248 ? -4.080 -7.464 -15.949 1.00 91.00 248 ASN A C 1
ATOM 1853 O O . ASN A 1 248 ? -5.157 -6.897 -16.171 1.00 91.00 248 ASN A O 1
ATOM 1857 N N . LYS A 1 249 ? -3.317 -7.145 -14.903 1.00 92.50 249 LYS A N 1
ATOM 1858 C CA . LYS A 1 249 ? -3.645 -6.174 -13.859 1.00 92.50 249 LYS A CA 1
ATOM 1859 C C . LYS A 1 249 ? -2.742 -4.950 -13.988 1.00 92.50 249 LYS A C 1
ATOM 1861 O O . LYS A 1 249 ? -1.545 -5.028 -13.727 1.00 92.50 249 LYS A O 1
ATOM 1866 N N . ASP A 1 250 ? -3.340 -3.832 -14.395 1.00 92.19 250 ASP A N 1
ATOM 1867 C CA . ASP A 1 250 ? -2.699 -2.512 -14.352 1.00 92.19 250 ASP A CA 1
ATOM 1868 C C . ASP A 1 250 ? -2.922 -1.829 -12.994 1.00 92.19 250 ASP A C 1
ATOM 1870 O O . ASP A 1 250 ? -3.647 -2.334 -12.135 1.00 92.19 250 ASP A O 1
ATOM 1874 N N . HIS A 1 251 ? -2.305 -0.669 -12.807 1.00 92.62 251 HIS A N 1
ATOM 1875 C CA . HIS A 1 251 ? -2.326 0.090 -11.564 1.00 92.62 251 HIS A CA 1
ATOM 1876 C C . HIS A 1 251 ? -3.694 0.704 -11.218 1.00 92.62 251 HIS A C 1
ATOM 1878 O O . HIS A 1 251 ? -3.910 1.169 -10.104 1.00 92.62 251 HIS A O 1
ATOM 1884 N N . TYR A 1 252 ? -4.635 0.796 -12.159 1.00 91.00 252 TYR A N 1
ATOM 1885 C CA . TYR A 1 252 ? -5.779 1.695 -12.001 1.00 91.00 252 TYR A CA 1
ATOM 1886 C C . TYR A 1 252 ? -6.989 1.022 -11.350 1.00 91.00 252 TYR A C 1
ATOM 1888 O O . TYR A 1 252 ? -7.346 -0.124 -11.628 1.00 91.00 252 TYR A O 1
ATOM 1896 N N . VAL A 1 253 ? -7.702 1.779 -10.515 1.00 88.81 253 VAL A N 1
ATOM 1897 C CA . VAL A 1 253 ? -8.995 1.342 -9.980 1.00 88.81 253 VAL A CA 1
ATOM 1898 C C . VAL A 1 253 ? -10.016 1.293 -11.124 1.00 88.81 253 VAL A C 1
ATOM 1900 O O . VAL A 1 253 ? -10.302 2.309 -11.749 1.00 88.81 253 VAL A O 1
ATOM 1903 N N . GLY A 1 254 ? -10.605 0.121 -11.381 1.00 71.44 254 GLY A N 1
ATOM 1904 C CA . GLY A 1 254 ? -11.741 -0.019 -12.306 1.00 71.44 254 GLY A CA 1
ATOM 1905 C C . GLY A 1 254 ? -11.402 -0.064 -13.802 1.00 71.44 254 GLY A C 1
ATOM 1906 O O . GLY A 1 254 ? -12.308 0.068 -14.622 1.00 71.44 254 GLY A O 1
ATOM 1907 N N . SER A 1 255 ? -10.138 -0.272 -14.178 1.00 59.78 255 SER A N 1
ATOM 1908 C CA . SER A 1 255 ? -9.753 -0.588 -15.562 1.00 59.78 255 SER A CA 1
ATOM 1909 C C . SER A 1 255 ? -10.338 -1.936 -16.024 1.00 59.78 255 SER A C 1
ATOM 1911 O O . SER A 1 255 ? -10.617 -2.805 -15.202 1.00 59.78 255 SER A O 1
ATOM 1913 N N . GLY A 1 256 ? -10.522 -2.118 -17.340 1.00 58.38 256 GLY A N 1
ATOM 1914 C CA . GLY A 1 256 ? -11.241 -3.238 -17.980 1.00 58.38 256 GLY A CA 1
ATOM 1915 C C . GLY A 1 256 ? -11.141 -4.615 -17.301 1.00 58.38 256 GLY A C 1
ATOM 1916 O O . GLY A 1 256 ? -12.086 -5.036 -16.645 1.00 58.38 256 GLY A O 1
ATOM 1917 N N . SER A 1 257 ? -10.016 -5.328 -17.425 1.00 54.69 257 SER A N 1
ATOM 1918 C CA . SER A 1 257 ? -9.772 -6.648 -16.799 1.00 54.69 257 SER A CA 1
ATOM 1919 C C . SER A 1 257 ? -9.722 -6.627 -15.256 1.00 54.69 257 SER A C 1
ATOM 1921 O O . SER A 1 257 ? -9.363 -7.634 -14.638 1.00 54.69 257 SER A O 1
ATOM 1923 N N . GLY A 1 258 ? -10.086 -5.501 -14.633 1.00 76.38 258 GLY A N 1
ATOM 1924 C CA . GLY A 1 258 ? -10.008 -5.180 -13.216 1.00 76.38 258 GLY A CA 1
ATOM 1925 C C . GLY A 1 258 ? -8.562 -4.971 -12.801 1.00 76.38 258 GLY A C 1
ATOM 1926 O O . GLY A 1 258 ? -7.877 -5.969 -12.614 1.00 76.38 258 GLY A O 1
ATOM 1927 N N . GLY A 1 259 ? -8.102 -3.725 -12.649 1.00 91.56 259 GLY A N 1
ATOM 1928 C CA . GLY A 1 259 ? -6.741 -3.415 -12.186 1.00 91.56 259 GLY A CA 1
ATOM 1929 C C . GLY A 1 259 ? -6.381 -4.051 -10.838 1.00 91.56 259 GLY A C 1
ATOM 1930 O O . GLY A 1 259 ? -7.217 -4.676 -10.176 1.00 91.56 259 GLY A O 1
ATOM 1931 N N . ILE A 1 260 ? -5.128 -3.904 -10.410 1.00 95.19 260 ILE A N 1
ATOM 1932 C CA . ILE A 1 260 ? -4.557 -4.608 -9.256 1.00 95.19 260 ILE A CA 1
ATOM 1933 C C . ILE A 1 260 ? -5.316 -4.434 -7.923 1.00 95.19 260 ILE A C 1
ATOM 1935 O O . ILE A 1 260 ? -5.285 -5.366 -7.117 1.00 95.19 260 ILE A O 1
ATOM 1939 N N . PRO A 1 261 ? -6.101 -3.362 -7.674 1.00 95.88 261 PRO A N 1
ATOM 1940 C CA . PRO A 1 261 ? -6.987 -3.313 -6.507 1.00 95.88 261 PRO A CA 1
ATOM 1941 C C . PRO A 1 261 ? -8.101 -4.373 -6.500 1.00 95.88 261 PRO A C 1
ATOM 1943 O O . PRO A 1 261 ? -8.624 -4.712 -5.445 1.00 95.88 261 PRO A O 1
ATOM 1946 N N . SER A 1 262 ? -8.489 -4.915 -7.658 1.00 94.94 262 SER A N 1
ATOM 1947 C CA . SER A 1 262 ? -9.592 -5.877 -7.784 1.00 94.94 262 SER A CA 1
ATOM 1948 C C . SER A 1 262 ? -9.408 -7.164 -6.960 1.00 94.94 262 SER A C 1
ATOM 1950 O O . SER A 1 262 ? -10.348 -7.523 -6.240 1.00 94.94 262 SER A O 1
ATOM 1952 N N . PRO A 1 263 ? -8.267 -7.881 -7.027 1.00 95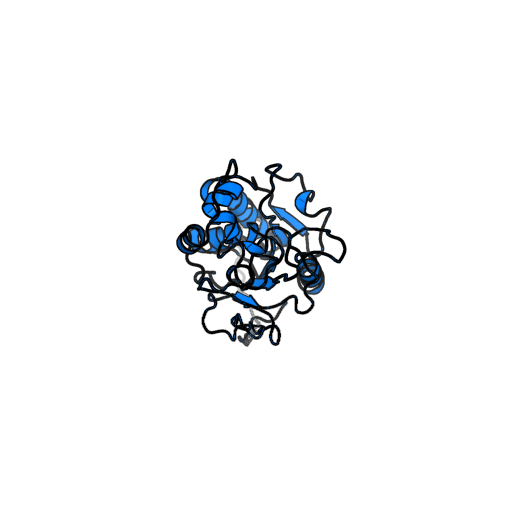.12 263 PRO A N 1
ATOM 1953 C CA . PRO A 1 263 ? -8.031 -9.028 -6.152 1.00 95.12 263 PRO A CA 1
ATOM 1954 C C . PRO A 1 263 ? -7.975 -8.642 -4.665 1.00 95.12 263 PRO A C 1
ATOM 1956 O O . PRO A 1 263 ? -8.493 -9.394 -3.847 1.00 95.12 263 PRO A O 1
ATOM 1959 N N . MET A 1 264 ? -7.460 -7.457 -4.313 1.00 96.31 264 MET A N 1
ATOM 1960 C CA . MET A 1 264 ? -7.494 -6.947 -2.932 1.00 96.31 264 MET A CA 1
ATOM 1961 C C . MET A 1 264 ? -8.932 -6.736 -2.433 1.00 96.31 264 MET A C 1
ATOM 1963 O O . MET A 1 264 ? -9.266 -7.137 -1.326 1.00 96.31 264 MET A O 1
ATOM 1967 N N . PHE A 1 265 ? -9.831 -6.166 -3.243 1.00 95.50 265 PHE A N 1
ATOM 1968 C CA . PHE A 1 265 ? -11.239 -6.006 -2.843 1.00 95.50 265 PHE A CA 1
ATOM 1969 C C . PHE A 1 265 ? -11.940 -7.344 -2.612 1.00 95.50 265 PHE A C 1
ATOM 1971 O O . PHE A 1 265 ? -12.804 -7.450 -1.742 1.00 95.50 265 PHE A O 1
ATOM 1978 N N . SER A 1 266 ? -11.581 -8.350 -3.412 1.00 95.38 266 SER A N 1
ATOM 1979 C CA . SER A 1 266 ? -12.115 -9.704 -3.260 1.00 95.38 266 SER A CA 1
ATOM 1980 C C . SER A 1 266 ? -11.642 -10.329 -1.947 1.00 95.38 266 SER A C 1
ATOM 1982 O O . SER A 1 266 ? -12.430 -10.980 -1.271 1.00 95.38 266 SER A O 1
ATOM 1984 N N . ASP A 1 267 ? -10.387 -10.082 -1.563 1.00 95.88 267 ASP A N 1
ATOM 1985 C CA . ASP A 1 267 ? -9.826 -10.548 -0.296 1.00 95.88 267 ASP A CA 1
ATOM 1986 C C . ASP A 1 267 ? -10.452 -9.838 0.914 1.00 95.88 267 ASP A C 1
ATOM 1988 O O . ASP A 1 267 ? -10.956 -10.505 1.817 1.00 95.88 267 ASP A O 1
ATOM 1992 N N . MET A 1 268 ? -10.562 -8.506 0.872 1.00 96.56 268 MET A N 1
ATOM 1993 C CA . MET A 1 268 ? -11.288 -7.724 1.880 1.00 96.56 268 MET A CA 1
ATOM 1994 C C . MET A 1 268 ? -12.715 -8.243 2.084 1.00 96.56 268 MET A C 1
ATOM 1996 O O . MET A 1 268 ? -13.143 -8.458 3.212 1.00 96.56 268 MET A O 1
ATOM 2000 N N . GLY A 1 269 ? -13.455 -8.502 1.003 1.00 96.00 269 GLY A N 1
ATOM 2001 C CA . GLY A 1 269 ? -14.815 -9.036 1.098 1.00 96.00 269 GLY A CA 1
ATOM 2002 C C . GLY A 1 269 ? -14.900 -10.457 1.655 1.00 96.00 269 GLY A C 1
ATOM 2003 O O . GLY A 1 269 ? -15.940 -10.831 2.189 1.00 96.00 269 GLY A O 1
ATOM 2004 N N . ALA A 1 270 ? -13.831 -11.243 1.528 1.00 95.56 270 ALA A N 1
ATOM 2005 C CA . ALA A 1 270 ? -13.784 -12.620 2.001 1.00 95.56 270 ALA A CA 1
ATOM 2006 C C . ALA A 1 270 ? -13.318 -12.744 3.460 1.00 95.56 270 ALA A C 1
ATOM 2008 O O . ALA A 1 270 ? -13.721 -13.693 4.132 1.00 95.56 270 ALA A O 1
ATOM 2009 N N . TYR A 1 271 ? -12.462 -11.833 3.937 1.00 95.75 271 TYR A N 1
ATOM 2010 C CA . TYR A 1 271 ? -11.741 -12.015 5.203 1.00 95.75 271 TYR A CA 1
ATOM 2011 C C . TYR A 1 271 ? -11.825 -10.852 6.196 1.00 95.75 271 TYR A C 1
ATOM 2013 O O . TYR A 1 271 ? -11.310 -11.008 7.307 1.00 95.75 271 TYR A O 1
ATOM 2021 N N . ALA A 1 272 ? -12.404 -9.706 5.820 1.00 94.50 272 ALA A N 1
ATOM 2022 C CA . ALA A 1 272 ? -12.625 -8.576 6.722 1.00 94.50 272 ALA A CA 1
ATOM 2023 C C . ALA A 1 272 ? -14.022 -8.666 7.360 1.00 94.50 272 ALA A C 1
ATOM 2025 O O . ALA A 1 272 ? -14.949 -7.952 6.958 1.00 94.50 272 ALA A O 1
ATOM 2026 N N . ASP A 1 273 ? -14.149 -9.581 8.322 1.00 85.62 273 ASP A N 1
ATOM 2027 C CA . ASP A 1 273 ? -15.362 -9.911 9.078 1.00 85.62 273 ASP A CA 1
ATOM 2028 C C . ASP A 1 273 ? -15.247 -9.627 10.582 1.00 85.62 273 ASP A C 1
ATOM 2030 O O . ASP A 1 273 ? -14.105 -9.586 11.111 1.00 85.62 273 ASP A O 1
#

Secondary structure (DSSP, 8-state):
-PPPSS-------------------------------EEEEEE----TTSSPPTTTTTTS--SSSSEEEE---TTS-HHHHHHHHHHHHHHHSSTT-EEEEEEETHHHHHHHHHHHHH----EEEEEEES--TT--HHHHSGGGSTT-HHHHHTSHHHHHHHS-TT--TTPPEEEEE-----TTGGGSSSSBSSS-BHHHHTTBSS-S-EE-TT---SS---EEPPSBT-SSSB-TTEEEEEE-TTS---SSTT-TT--THHHHHHHHHHH--

Sequence (273 aa):
MKPAPGGGMKARTLLAAVTAAASFFATLAVSSEADATTYSVYLHGRNTDGTPSGWGYWGGTRPGINPVVINYDGRAHISTANPTVRAGLNTYCSGDNYCYVAAHSAGCAHLQYAIDKYGPYNIIWADGAGCASGGTELSDDWSWTQGDDLAADLKTGTVRSMYNHNNMRGVWFYLFGGAKGGAAAMLITGQDDGAVGYASSLGRSKTGDFCNPGDSWWLDRCDEVGMGTSTGDRYSYHYVYYRDSSENKDHYVGSGSGGIPSPMFSDMGAYAD

Radius of gyration: 20.66 Å; chains: 1; bounding box: 42×41×74 Å

pLDDT: mean 84.46, std 18.13, range [32.34, 98.75]

Foldseek 3Di:
DPDDPDDDDDDDDDDDDDDDDDDDPDPPPPPPPPPAAEEEEEFEAADPVFWDDWCRQQVDFFAFGNYGYQTWGRQAALVVTLVSVLVVLCVAFDDSYAYEYEYAARRLLSLQLCQQPPDDTRYPEYEYFLYLQLAWLLLVDPVNSPPGNHSVCRPNVRSLPSGQLQRNVPYAYAFFFAFLADPCNVSGAAGHQPTHDCCGRQAFQDGHHEYDPPPQDPPDGGHYDDFFDPDPGGHHRGTHNHDHNPSQAHRGNPPDSGHRCVVVSVVNNVPND